Protein AF-A0A9P1BT26-F1 (afdb_monomer_lite)

Foldseek 3Di:
DPDLVVDDPVVSVVLLVLLLVLQVVVPDQLLNQCCVPPDPVLVVVQSVQCVVVVNDNVSRDGDVVSVVVVCVVVPCQWDWDFLVVQCVQQHDDPVSVVVVCVQCPPPPFDADPVGRPDNRRGIGIGGVCVRVVSVVVVVVVPPDPPPDDDPDPVVVLVVLVVVVVVCVVPPPPPQADSVPRDGPPPPPDDPDDPVRVVVVVVVVVVVVVVVVVVVPPD

Radius of gyration: 35.98 Å; chains: 1; bounding box: 66×50×120 Å

pLDDT: mean 76.75, std 15.86, range [40.16, 95.44]

Secondary structure (DSSP, 8-state):
--SGGGS-HHHHHHHHHHHHHHHHHS--HHHHHHHHHS-HHHHHHHHHHHHHTTT-STTS---HHHHHHHHHHHS--EEEEEHHHHHHHH-SSHHHHHHHHHHTTT---BPBTTBTT-GGG-EEEEEHHHHHHHHHHTTTT------S----HHHHHHHHHHHHHHHHTSTT--SEETTTTEE----PPPPPPHHHHHHHHHHHHHHHHHHHHHTT--

Sequence (218 aa):
MASPQCMEASERKRQYSAMGRAIHKCCNPSLLAKYQLCSDTERWTMLKQWLTNDGKTDSINVEEKYTRWTEELRSDKYSTVTLLQLEKTYGSSQEAKDFIAELIKGQSGIAHPQAPNCPKAKMYKVLREISEEISQGQKGESMMSVGGRVRNPQLKAMLAKQLGQSLESLEGASLVDLKTGRITSKKGKKEKTPVQLALDELKKVNAKFLAKTLVHNI

Structure (mmCIF, N/CA/C/O backbone):
data_AF-A0A9P1BT26-F1
#
_entry.id   AF-A0A9P1BT26-F1
#
loop_
_atom_site.group_PDB
_atom_site.id
_atom_site.type_symbol
_atom_site.label_atom_id
_atom_site.label_alt_id
_atom_site.label_comp_id
_atom_site.label_asym_id
_atom_site.label_entity_id
_atom_site.label_seq_id
_atom_site.pdbx_PDB_ins_code
_atom_site.Cartn_x
_atom_site.Cartn_y
_atom_site.Cartn_z
_atom_site.occupancy
_atom_site.B_iso_or_equiv
_atom_site.auth_seq_id
_atom_site.auth_comp_id
_atom_site.auth_asym_id
_atom_site.auth_atom_id
_atom_site.pdbx_PDB_model_num
ATOM 1 N N . MET A 1 1 ? 26.067 -2.163 -22.942 1.00 63.53 1 MET A N 1
ATOM 2 C CA . MET A 1 1 ? 25.647 -0.749 -23.091 1.00 63.53 1 MET A CA 1
ATOM 3 C C . MET A 1 1 ? 25.933 0.007 -21.800 1.00 63.53 1 MET A C 1
ATOM 5 O O . MET A 1 1 ? 25.424 -0.400 -20.760 1.00 63.53 1 MET A O 1
ATOM 9 N N . ALA A 1 2 ? 26.767 1.052 -21.847 1.00 73.62 2 ALA A N 1
ATOM 10 C CA . ALA A 1 2 ? 27.255 1.742 -20.647 1.00 73.62 2 ALA A CA 1
ATOM 11 C C . ALA A 1 2 ? 26.269 2.793 -20.094 1.00 73.62 2 ALA A C 1
ATOM 13 O O . ALA A 1 2 ? 26.094 2.886 -18.884 1.00 73.62 2 ALA A O 1
ATOM 14 N N . SER A 1 3 ? 25.565 3.527 -20.963 1.00 77.25 3 SER A N 1
ATOM 15 C CA . SER A 1 3 ? 24.683 4.650 -20.599 1.00 77.25 3 SER A CA 1
ATOM 16 C C . SER A 1 3 ? 23.441 4.698 -21.506 1.00 77.25 3 SER A C 1
ATOM 18 O O . SER A 1 3 ? 23.533 4.236 -22.648 1.00 77.25 3 SER A O 1
ATOM 20 N N . PRO A 1 4 ? 22.303 5.281 -21.063 1.00 72.50 4 PRO A N 1
ATOM 21 C CA . PRO A 1 4 ? 21.142 5.527 -21.926 1.00 72.50 4 PRO A CA 1
ATOM 22 C C . PRO A 1 4 ? 21.494 6.287 -23.209 1.00 72.50 4 PRO A C 1
ATOM 24 O O . PRO A 1 4 ? 20.871 6.087 -24.246 1.00 72.50 4 PRO A O 1
ATOM 27 N N . GLN A 1 5 ? 22.508 7.153 -23.144 1.00 81.06 5 GLN A N 1
ATOM 28 C CA . GLN A 1 5 ? 22.971 7.971 -24.266 1.00 81.06 5 GLN A CA 1
ATOM 29 C C . GLN A 1 5 ? 23.659 7.153 -25.365 1.00 81.06 5 GLN A C 1
ATOM 31 O O . GLN A 1 5 ? 23.744 7.619 -26.494 1.00 81.06 5 GLN A O 1
ATOM 36 N N . CYS A 1 6 ? 24.091 5.922 -25.069 1.00 82.44 6 CYS A N 1
ATOM 37 C CA . CYS A 1 6 ? 24.660 5.009 -26.062 1.00 82.44 6 CYS A CA 1
ATOM 38 C C . CYS A 1 6 ? 23.609 4.445 -27.036 1.00 82.44 6 CYS A C 1
ATOM 40 O O . CYS A 1 6 ? 23.971 3.721 -27.958 1.00 82.44 6 CYS A O 1
ATOM 42 N N . MET A 1 7 ? 22.322 4.721 -26.807 1.00 84.81 7 MET A N 1
ATOM 43 C CA . MET A 1 7 ? 21.217 4.315 -27.670 1.00 84.81 7 MET A CA 1
ATOM 44 C C . MET A 1 7 ? 20.638 5.542 -28.375 1.00 84.81 7 MET A C 1
ATOM 46 O O . MET A 1 7 ? 20.394 6.572 -27.734 1.00 84.81 7 MET A O 1
ATOM 50 N N . GLU A 1 8 ? 20.387 5.414 -29.677 1.00 92.19 8 GLU A N 1
ATOM 51 C CA . GLU A 1 8 ? 19.702 6.434 -30.472 1.00 92.19 8 GLU A CA 1
ATOM 52 C C . GLU A 1 8 ? 18.345 6.786 -29.827 1.00 92.19 8 GLU A C 1
ATOM 54 O O . GLU A 1 8 ? 17.711 5.959 -29.165 1.00 92.19 8 GLU A O 1
ATOM 59 N N . ALA A 1 9 ? 17.945 8.056 -29.907 1.00 90.00 9 ALA A N 1
ATOM 60 C CA . ALA A 1 9 ? 16.829 8.584 -29.129 1.00 90.00 9 ALA A CA 1
ATOM 61 C C . ALA A 1 9 ? 15.484 7.931 -29.490 1.00 90.00 9 ALA A C 1
ATOM 63 O O . ALA A 1 9 ? 14.689 7.633 -28.590 1.00 90.00 9 ALA A O 1
ATOM 64 N N . SER A 1 10 ? 15.232 7.683 -30.777 1.00 92.69 10 SER A N 1
ATOM 65 C CA . SER A 1 10 ? 14.020 7.011 -31.247 1.00 92.69 10 SER A CA 1
ATOM 66 C C . SER A 1 10 ? 13.967 5.552 -30.782 1.00 92.69 10 SER A C 1
ATOM 68 O O . SER A 1 10 ? 12.943 5.118 -30.242 1.00 92.69 10 SER A O 1
ATOM 70 N N . GLU A 1 11 ? 15.089 4.832 -30.856 1.00 91.50 11 GLU A N 1
ATOM 71 C CA . GLU A 1 11 ? 15.181 3.449 -30.390 1.00 91.50 11 GLU A CA 1
ATOM 72 C C . GLU A 1 11 ? 15.004 3.367 -28.873 1.00 91.50 11 GLU A C 1
ATOM 74 O O . GLU A 1 11 ? 14.224 2.563 -28.367 1.00 91.50 11 GLU A O 1
ATOM 79 N N . ARG A 1 12 ? 15.622 4.282 -28.125 1.00 91.12 12 ARG A N 1
ATOM 80 C CA . ARG A 1 12 ? 15.458 4.377 -26.670 1.00 91.12 12 ARG A CA 1
ATOM 81 C C . ARG A 1 12 ? 14.001 4.569 -26.273 1.00 91.12 12 ARG A C 1
ATOM 83 O O . ARG A 1 12 ? 13.500 3.868 -25.393 1.00 91.12 12 ARG A O 1
ATOM 90 N N . LYS A 1 13 ? 13.300 5.490 -26.939 1.00 92.88 13 LYS A N 1
ATOM 91 C CA . LYS A 1 13 ? 11.871 5.733 -26.709 1.00 92.88 13 LYS A CA 1
ATOM 92 C C . LYS A 1 13 ? 11.040 4.486 -27.016 1.00 92.88 13 LYS A C 1
ATOM 94 O O . LYS A 1 13 ? 10.158 4.130 -26.231 1.00 92.88 13 LYS A O 1
ATOM 99 N N . ARG A 1 14 ? 11.335 3.802 -28.125 1.00 94.56 14 ARG A N 1
ATOM 100 C CA . ARG A 1 14 ? 10.672 2.553 -28.520 1.00 94.56 14 ARG A CA 1
ATOM 101 C C . ARG A 1 14 ? 10.870 1.456 -27.473 1.00 94.56 14 ARG A C 1
ATOM 103 O O . ARG A 1 14 ? 9.887 0.834 -27.071 1.00 94.56 14 ARG A O 1
ATOM 110 N N . GLN A 1 15 ? 12.095 1.271 -26.991 1.00 94.12 15 GLN A N 1
ATOM 111 C CA . GLN A 1 15 ? 12.441 0.228 -26.027 1.00 94.12 15 GLN A CA 1
ATOM 112 C C . GLN A 1 15 ? 11.815 0.471 -24.647 1.00 94.12 15 GLN A C 1
ATOM 114 O O . GLN A 1 15 ? 11.190 -0.433 -24.094 1.00 94.12 15 GLN A O 1
ATOM 119 N N . TYR A 1 16 ? 11.849 1.704 -24.127 1.00 94.44 16 TYR A N 1
ATOM 120 C CA . TYR A 1 16 ? 11.131 2.036 -22.888 1.00 94.44 16 TYR A CA 1
ATOM 121 C C . TYR A 1 16 ? 9.620 1.837 -23.016 1.00 94.44 16 TYR A C 1
ATOM 123 O O . TYR A 1 16 ? 8.984 1.305 -22.109 1.00 94.44 16 TYR A O 1
ATOM 131 N N . SER A 1 17 ? 9.040 2.221 -24.155 1.00 94.75 17 SER A N 1
ATOM 132 C CA . SER A 1 17 ? 7.615 2.021 -24.414 1.00 94.75 17 SER A CA 1
ATOM 133 C C . SER A 1 17 ? 7.247 0.531 -24.472 1.00 94.75 17 SER A C 1
ATOM 135 O O . SER A 1 17 ? 6.212 0.128 -23.938 1.00 94.75 17 SER A O 1
ATOM 137 N N . ALA A 1 18 ? 8.095 -0.300 -25.085 1.00 95.44 18 ALA A N 1
ATOM 138 C CA . ALA A 1 18 ? 7.905 -1.746 -25.151 1.00 95.44 18 ALA A CA 1
ATOM 139 C C . ALA A 1 18 ? 8.014 -2.410 -23.771 1.00 95.44 18 ALA A C 1
ATOM 141 O O . ALA A 1 18 ? 7.106 -3.150 -23.388 1.00 95.44 18 ALA A O 1
ATOM 142 N N . MET A 1 19 ? 9.054 -2.080 -22.999 1.00 95.38 19 MET A N 1
ATOM 143 C CA . MET A 1 19 ? 9.216 -2.562 -21.626 1.00 95.38 19 MET A CA 1
ATOM 144 C C . MET A 1 19 ? 8.042 -2.128 -20.741 1.00 95.38 19 MET A C 1
ATOM 146 O O . MET A 1 19 ? 7.485 -2.951 -20.020 1.00 95.38 19 MET A O 1
ATOM 150 N N . GLY A 1 20 ? 7.609 -0.867 -20.837 1.00 94.44 20 GLY A N 1
ATOM 151 C CA . GLY A 1 20 ? 6.455 -0.363 -20.093 1.00 94.44 20 GLY A CA 1
ATOM 152 C C . GLY A 1 20 ? 5.193 -1.183 -20.369 1.00 94.44 20 GLY A C 1
ATOM 153 O O . GLY A 1 20 ? 4.538 -1.639 -19.434 1.00 94.44 20 GLY A O 1
ATOM 154 N N . ARG A 1 21 ? 4.886 -1.468 -21.643 1.00 95.00 21 ARG A N 1
ATOM 155 C CA . ARG A 1 21 ? 3.757 -2.346 -22.004 1.00 95.00 21 ARG A CA 1
ATOM 156 C C . ARG A 1 21 ? 3.900 -3.755 -21.425 1.00 95.00 21 ARG A C 1
ATOM 158 O O . ARG A 1 21 ? 2.914 -4.304 -20.940 1.00 95.00 21 ARG A O 1
ATOM 165 N N . ALA A 1 22 ? 5.100 -4.333 -21.464 1.00 94.00 22 ALA A N 1
ATOM 166 C CA . ALA A 1 22 ? 5.355 -5.662 -20.911 1.00 94.00 22 ALA A CA 1
ATOM 167 C C . ALA A 1 22 ? 5.135 -5.697 -19.388 1.00 94.00 22 ALA A C 1
ATOM 169 O O . ALA A 1 22 ? 4.436 -6.578 -18.889 1.00 94.00 22 ALA A O 1
ATOM 170 N N . ILE A 1 23 ? 5.642 -4.695 -18.662 1.00 94.00 23 ILE A N 1
ATOM 171 C CA . ILE A 1 23 ? 5.458 -4.561 -17.209 1.00 94.00 23 ILE A CA 1
ATOM 172 C C . ILE A 1 23 ? 3.977 -4.381 -16.860 1.00 94.00 23 ILE A C 1
ATOM 174 O O . ILE A 1 23 ? 3.474 -5.048 -15.961 1.00 94.00 23 ILE A O 1
ATOM 178 N N . HIS A 1 24 ? 3.237 -3.554 -17.600 1.00 91.25 24 HIS A N 1
ATOM 179 C CA . HI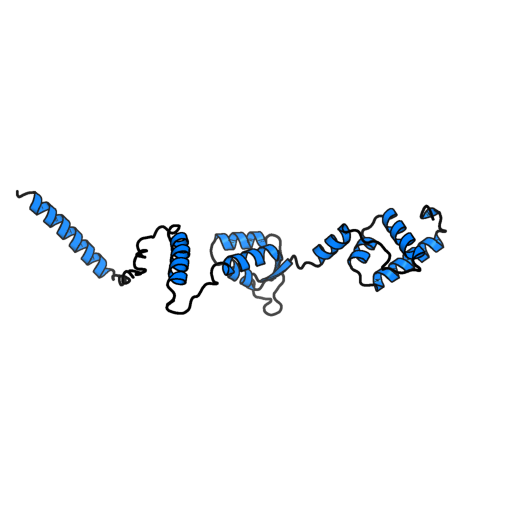S A 1 24 ? 1.796 -3.413 -17.374 1.00 91.25 24 HIS A CA 1
ATOM 180 C C . HIS A 1 24 ? 1.020 -4.719 -17.618 1.00 91.25 24 HIS A C 1
ATOM 182 O O . HIS A 1 24 ? 0.004 -4.950 -16.967 1.00 91.25 24 HIS A O 1
ATOM 188 N N . LYS A 1 25 ? 1.504 -5.589 -18.514 1.00 91.75 25 LYS A N 1
ATOM 189 C CA . LYS A 1 25 ? 0.882 -6.885 -18.820 1.00 91.75 25 LYS A CA 1
ATOM 190 C C . LYS A 1 25 ? 1.210 -7.983 -17.801 1.00 91.75 25 LYS A C 1
ATOM 192 O O . LYS A 1 25 ? 0.396 -8.878 -17.620 1.00 91.75 25 LYS A O 1
ATOM 197 N N . CYS A 1 26 ? 2.373 -7.942 -17.146 1.00 86.56 26 CYS A N 1
ATOM 198 C CA . CYS A 1 26 ? 2.822 -9.025 -16.255 1.00 86.56 26 CYS A CA 1
ATOM 199 C C . CYS A 1 26 ? 2.059 -9.113 -14.918 1.00 86.56 26 CYS A C 1
ATOM 201 O O . CYS A 1 26 ? 2.260 -10.061 -14.166 1.00 86.56 26 CYS A O 1
ATOM 203 N N . CYS A 1 27 ? 1.204 -8.132 -14.600 1.00 78.44 27 CYS A N 1
ATOM 204 C CA . CYS A 1 27 ? 0.413 -8.061 -13.363 1.00 78.44 27 CYS A CA 1
ATOM 205 C C . CYS A 1 27 ? 1.223 -8.132 -12.048 1.00 78.44 27 CYS A C 1
ATOM 207 O O . CYS A 1 27 ? 0.628 -8.275 -10.978 1.00 78.44 27 CYS A O 1
ATOM 209 N N . ASN A 1 28 ? 2.553 -7.982 -12.088 1.00 89.50 28 ASN A N 1
ATOM 210 C CA . ASN A 1 28 ? 3.384 -7.904 -10.892 1.00 89.50 28 ASN A CA 1
ATOM 211 C C . ASN A 1 28 ? 3.329 -6.472 -10.312 1.00 89.50 28 ASN A C 1
ATOM 213 O O . ASN A 1 28 ? 3.867 -5.539 -10.918 1.00 89.50 28 ASN A O 1
ATOM 217 N N . PRO A 1 29 ? 2.692 -6.269 -9.144 1.00 89.00 29 PRO A N 1
ATOM 218 C CA . PRO A 1 29 ? 2.497 -4.944 -8.557 1.00 89.00 29 PRO A CA 1
ATOM 219 C C . PRO A 1 29 ? 3.816 -4.297 -8.131 1.00 89.00 29 PRO A C 1
ATOM 221 O O . PRO A 1 29 ? 3.973 -3.092 -8.289 1.00 89.00 29 PRO A O 1
ATOM 224 N N . SER A 1 30 ? 4.762 -5.072 -7.596 1.00 91.94 30 SER A N 1
ATOM 225 C CA . SER A 1 30 ? 6.033 -4.576 -7.061 1.00 91.94 30 SER A CA 1
ATOM 226 C C . SER A 1 30 ? 6.938 -4.129 -8.200 1.00 91.94 30 SER A C 1
ATOM 228 O O . SER A 1 30 ? 7.561 -3.071 -8.125 1.00 91.94 30 SER A O 1
ATOM 230 N N . LEU A 1 31 ? 6.928 -4.875 -9.308 1.00 93.19 31 LEU A N 1
ATOM 231 C CA . LEU A 1 31 ? 7.613 -4.480 -10.535 1.00 93.19 31 LEU A CA 1
ATOM 232 C C . LEU A 1 31 ? 6.993 -3.220 -11.156 1.00 93.19 31 LEU A C 1
ATOM 234 O O . LEU A 1 31 ? 7.721 -2.331 -11.602 1.00 93.19 31 LEU A O 1
ATOM 238 N N . LEU A 1 32 ? 5.661 -3.116 -11.154 1.00 92.50 32 LEU A N 1
ATOM 239 C CA . LEU A 1 32 ? 4.966 -1.915 -11.611 1.00 92.50 32 LEU A CA 1
ATOM 240 C C . LEU A 1 32 ? 5.304 -0.700 -10.735 1.00 92.50 32 LEU A C 1
ATOM 242 O O . LEU A 1 32 ? 5.630 0.362 -11.266 1.00 92.50 32 LEU A O 1
ATOM 246 N N . ALA A 1 33 ? 5.288 -0.864 -9.410 1.00 91.44 33 ALA A N 1
ATOM 247 C CA . ALA A 1 33 ? 5.650 0.183 -8.461 1.00 91.44 33 ALA A CA 1
ATOM 248 C C . ALA A 1 33 ? 7.099 0.633 -8.667 1.00 91.44 33 ALA A C 1
ATOM 250 O O . ALA A 1 33 ? 7.361 1.832 -8.758 1.00 91.44 33 ALA A O 1
ATOM 251 N N . LYS A 1 34 ? 8.026 -0.317 -8.847 1.00 94.75 34 LYS A N 1
ATOM 252 C CA . LYS A 1 34 ? 9.408 -0.019 -9.219 1.00 94.75 34 LYS A CA 1
ATOM 253 C C . LYS A 1 34 ? 9.466 0.816 -10.495 1.00 94.75 34 LYS A C 1
ATOM 255 O O . LYS A 1 34 ? 10.063 1.882 -10.485 1.00 94.75 34 LYS A O 1
ATOM 260 N N . TYR A 1 35 ? 8.816 0.393 -11.576 1.00 93.56 35 TYR A N 1
ATOM 261 C CA . TYR A 1 35 ? 8.846 1.120 -12.851 1.00 93.56 35 TYR A CA 1
ATOM 262 C C . TYR A 1 35 ? 8.338 2.571 -12.738 1.00 93.56 35 TYR A C 1
ATOM 264 O O . TYR A 1 35 ? 8.920 3.488 -13.329 1.00 93.56 35 TYR A O 1
ATOM 272 N N . GLN A 1 36 ? 7.278 2.780 -11.954 1.00 90.50 36 GLN A N 1
ATOM 273 C CA . GLN A 1 36 ? 6.652 4.087 -11.752 1.00 90.50 36 GLN A CA 1
ATOM 274 C C . GLN A 1 36 ? 7.473 5.019 -10.856 1.00 90.50 36 GLN A C 1
ATOM 276 O O . GLN A 1 36 ? 7.541 6.214 -11.133 1.00 90.50 36 GLN A O 1
ATOM 281 N N . LEU A 1 37 ? 8.089 4.480 -9.803 1.00 90.75 37 LEU A N 1
ATOM 282 C CA . LEU A 1 37 ? 8.707 5.266 -8.730 1.00 90.75 37 LEU A CA 1
ATOM 283 C C . LEU A 1 37 ? 10.238 5.311 -8.796 1.00 90.75 37 LEU A C 1
ATOM 285 O O . LEU A 1 37 ? 10.860 6.063 -8.050 1.00 90.75 37 LEU A O 1
ATOM 289 N N . CYS A 1 38 ? 10.865 4.482 -9.629 1.00 91.56 38 CYS A N 1
ATOM 290 C CA . CYS A 1 38 ? 12.315 4.469 -9.769 1.00 91.56 38 CYS A CA 1
ATOM 291 C C . CYS A 1 38 ? 12.848 5.723 -10.474 1.00 91.56 38 CYS A C 1
ATOM 293 O O . CYS A 1 38 ? 12.185 6.340 -11.313 1.00 91.56 38 CYS A O 1
ATOM 295 N N . SER A 1 39 ? 14.085 6.072 -10.132 1.00 92.56 39 SER A N 1
ATOM 296 C CA . SER A 1 39 ? 14.865 7.098 -10.824 1.00 92.56 39 SER A CA 1
ATOM 297 C C . SER A 1 39 ? 15.183 6.684 -12.265 1.00 92.56 39 SER A C 1
ATOM 299 O O . SER A 1 39 ? 15.174 5.500 -12.606 1.00 92.56 39 SER A O 1
ATOM 301 N N . ASP A 1 40 ? 15.552 7.637 -13.123 1.00 88.81 40 ASP A N 1
ATOM 302 C CA . ASP A 1 40 ? 15.918 7.326 -14.514 1.00 88.81 40 ASP A CA 1
ATOM 303 C C . ASP A 1 40 ? 17.124 6.373 -14.621 1.00 88.81 40 ASP A C 1
ATOM 305 O O . ASP A 1 40 ? 17.184 5.535 -15.524 1.00 88.81 40 ASP A O 1
ATOM 309 N N . THR A 1 41 ? 18.057 6.437 -13.668 1.00 89.50 41 THR A N 1
ATOM 310 C CA . THR A 1 41 ? 19.213 5.529 -13.588 1.00 89.50 41 THR A CA 1
ATOM 311 C C . THR A 1 41 ? 18.792 4.092 -13.268 1.00 89.50 41 THR A C 1
ATOM 313 O O . THR A 1 41 ? 19.261 3.135 -13.897 1.00 89.50 41 THR A O 1
ATOM 316 N N . GLU A 1 42 ? 17.883 3.919 -12.308 1.00 91.31 42 GLU A N 1
ATOM 317 C CA . GLU A 1 42 ? 17.300 2.614 -11.979 1.00 91.31 42 GLU A CA 1
ATOM 318 C C . GLU A 1 42 ? 16.460 2.091 -13.154 1.00 91.31 42 GLU A C 1
ATOM 320 O O . GLU A 1 42 ? 16.604 0.931 -13.544 1.00 91.31 42 GLU A O 1
ATOM 325 N N . ARG A 1 43 ? 15.666 2.957 -13.798 1.00 92.56 43 ARG A N 1
ATOM 326 C CA . ARG A 1 43 ? 14.850 2.609 -14.969 1.00 92.56 43 ARG A CA 1
ATOM 327 C C . ARG A 1 43 ? 15.699 2.137 -16.148 1.00 92.56 43 ARG A C 1
ATOM 329 O O . ARG A 1 43 ? 15.336 1.173 -16.822 1.00 92.56 43 ARG A O 1
ATOM 336 N N . TRP A 1 44 ? 16.857 2.755 -16.377 1.00 92.50 44 TRP A N 1
ATOM 337 C CA . TRP A 1 44 ? 17.824 2.275 -17.368 1.00 92.50 44 TRP A CA 1
ATOM 338 C C . TRP A 1 44 ? 18.383 0.898 -17.016 1.00 92.50 44 TRP A C 1
ATOM 340 O O . TRP A 1 44 ? 18.580 0.055 -17.890 1.00 92.50 44 TRP A O 1
ATOM 350 N N . THR A 1 45 ? 18.631 0.644 -15.734 1.00 93.12 45 THR A N 1
ATOM 351 C CA . THR A 1 45 ? 19.100 -0.666 -15.272 1.00 93.12 45 THR A CA 1
ATOM 352 C C . THR A 1 45 ? 18.042 -1.745 -15.489 1.00 93.12 45 THR A C 1
ATOM 354 O O . THR A 1 45 ? 18.385 -2.819 -15.984 1.00 93.12 45 THR A O 1
ATOM 357 N N . MET A 1 46 ? 16.765 -1.434 -15.243 1.00 94.50 46 MET A N 1
ATOM 358 C CA . MET A 1 46 ? 15.645 -2.314 -15.601 1.00 94.50 46 MET A CA 1
ATOM 359 C C . MET A 1 46 ? 15.613 -2.590 -17.104 1.00 94.50 46 MET A C 1
ATOM 361 O O . MET A 1 46 ? 15.505 -3.744 -17.508 1.00 94.50 46 MET A O 1
ATOM 365 N N . LEU A 1 47 ? 15.773 -1.551 -17.934 1.00 93.94 47 LEU A N 1
ATOM 366 C CA . LEU A 1 47 ? 15.767 -1.710 -19.386 1.00 93.94 47 LEU A CA 1
ATOM 367 C C . LEU A 1 47 ? 16.918 -2.595 -19.872 1.00 93.94 47 LEU A C 1
ATOM 369 O O . LEU A 1 47 ? 16.701 -3.458 -20.716 1.00 93.94 47 LEU A O 1
ATOM 373 N N . LYS A 1 48 ? 18.124 -2.437 -19.313 1.00 93.19 48 LYS A N 1
ATOM 374 C CA . LYS A 1 48 ? 19.255 -3.323 -19.621 1.00 93.19 48 LYS A CA 1
ATOM 375 C C . LYS A 1 48 ? 18.928 -4.776 -19.293 1.00 93.19 48 LYS A C 1
ATOM 377 O O . LYS A 1 48 ? 19.114 -5.619 -20.158 1.00 93.19 48 LYS A O 1
ATOM 382 N N . GLN A 1 49 ? 18.425 -5.050 -18.088 1.00 93.81 49 GLN A N 1
ATOM 383 C CA . GLN A 1 49 ? 18.048 -6.406 -17.672 1.00 93.81 49 GLN A CA 1
ATOM 384 C C . GLN A 1 49 ? 16.968 -6.995 -18.581 1.00 93.81 49 GLN A C 1
ATOM 386 O O . GLN A 1 49 ? 17.061 -8.151 -18.973 1.00 93.81 49 GLN A O 1
ATOM 391 N N . TRP A 1 50 ? 15.967 -6.201 -18.948 1.00 95.19 50 TRP A N 1
ATOM 392 C CA . TRP A 1 50 ? 14.903 -6.628 -19.849 1.00 95.19 50 TRP A CA 1
ATOM 393 C C . TRP A 1 50 ? 15.440 -6.973 -21.246 1.00 95.19 50 TRP A C 1
ATOM 395 O O . TRP A 1 50 ? 15.129 -8.034 -21.780 1.00 95.19 50 TRP A O 1
ATOM 405 N N . LEU A 1 51 ? 16.310 -6.129 -21.812 1.00 93.00 51 LEU A N 1
ATOM 406 C CA . LEU A 1 51 ? 16.918 -6.355 -23.128 1.00 93.00 51 LEU A CA 1
ATOM 407 C C . LEU A 1 51 ? 17.883 -7.547 -23.149 1.00 93.00 51 LEU A C 1
ATOM 409 O O . LEU A 1 51 ? 17.906 -8.278 -24.131 1.00 93.00 51 LEU A O 1
ATOM 413 N N . THR A 1 52 ? 18.673 -7.759 -22.092 1.00 93.81 52 THR A N 1
ATOM 414 C CA . THR A 1 52 ? 19.624 -8.885 -22.025 1.00 93.81 52 THR A CA 1
ATOM 415 C C . THR A 1 52 ? 18.954 -10.238 -21.819 1.00 93.81 52 THR A C 1
ATOM 417 O O . THR A 1 52 ? 19.602 -11.260 -21.999 1.00 93.81 52 THR A O 1
ATOM 420 N N . ASN A 1 53 ? 17.684 -10.250 -21.415 1.00 93.44 53 ASN A N 1
ATOM 421 C CA . ASN A 1 53 ? 16.915 -11.461 -21.140 1.00 93.44 53 ASN A CA 1
ATOM 422 C C . ASN A 1 53 ? 15.730 -11.605 -22.109 1.00 93.44 53 ASN A C 1
ATOM 424 O O . ASN A 1 53 ? 14.646 -12.037 -21.713 1.00 93.44 53 ASN A O 1
ATOM 428 N N . ASP A 1 54 ? 15.920 -11.203 -23.369 1.00 92.00 54 ASP A N 1
ATOM 429 C CA . ASP A 1 54 ? 14.953 -11.365 -24.464 1.00 92.00 54 ASP A CA 1
ATOM 430 C C . ASP A 1 54 ? 13.554 -10.798 -24.167 1.00 92.00 54 ASP A C 1
ATOM 432 O O . ASP A 1 54 ? 12.526 -11.344 -24.568 1.00 92.00 54 ASP A O 1
ATOM 436 N N . GLY A 1 55 ? 13.493 -9.692 -23.426 1.00 90.56 55 GLY A N 1
ATOM 437 C CA . GLY A 1 55 ? 12.244 -9.020 -23.091 1.00 90.56 55 GLY A CA 1
ATOM 438 C C . GLY A 1 55 ? 11.410 -9.713 -22.008 1.00 90.56 55 GLY A C 1
ATOM 439 O O . GLY A 1 55 ? 10.220 -9.410 -21.859 1.00 90.56 55 GLY A O 1
ATOM 440 N N . LYS A 1 56 ? 12.001 -10.623 -21.226 1.00 92.31 56 LYS A N 1
ATOM 441 C CA . LYS A 1 56 ? 11.332 -11.242 -20.074 1.00 92.31 56 LYS A CA 1
ATOM 442 C C . LYS A 1 56 ? 11.290 -10.271 -18.892 1.00 92.31 56 LYS A C 1
ATOM 444 O O . LYS A 1 56 ? 12.287 -9.657 -18.525 1.00 92.31 56 LYS A O 1
ATOM 449 N N . THR A 1 57 ? 10.117 -10.112 -18.286 1.00 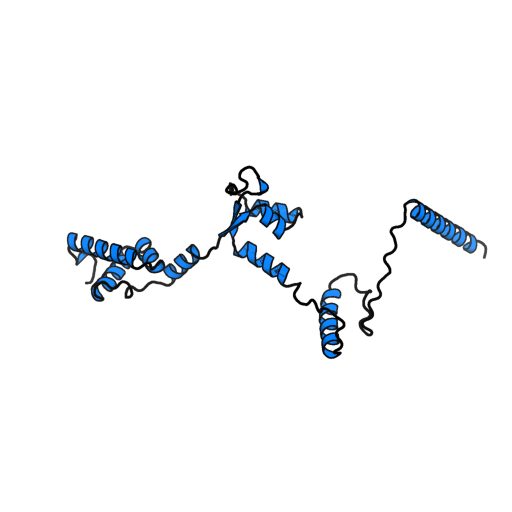92.62 57 THR A N 1
ATOM 450 C CA . THR A 1 57 ? 9.922 -9.237 -17.115 1.00 92.62 57 THR A CA 1
ATOM 451 C C . THR A 1 57 ? 10.439 -9.861 -15.825 1.00 92.62 57 THR A C 1
ATOM 453 O O . THR A 1 57 ? 10.852 -9.135 -14.926 1.00 92.62 57 THR A O 1
ATOM 456 N N . ASP A 1 58 ? 10.474 -11.191 -15.753 1.00 91.19 58 ASP A N 1
ATOM 457 C CA . ASP A 1 58 ? 10.812 -11.941 -14.536 1.00 91.19 58 ASP A CA 1
ATOM 458 C C . ASP A 1 58 ? 12.301 -11.858 -14.178 1.00 91.19 58 ASP A C 1
ATOM 460 O O . ASP A 1 58 ? 12.694 -12.101 -13.043 1.00 91.19 58 ASP A O 1
ATOM 464 N N . SER A 1 59 ? 13.142 -11.476 -15.141 1.00 90.44 59 SER A N 1
ATOM 465 C CA . SER A 1 59 ? 14.571 -11.242 -14.933 1.00 90.44 59 SER A CA 1
ATOM 466 C C . SER A 1 59 ? 14.891 -9.850 -14.384 1.00 90.44 59 SER A C 1
ATOM 468 O O . SER A 1 59 ? 16.055 -9.554 -14.111 1.00 90.44 59 SER A O 1
ATOM 470 N N . ILE A 1 60 ? 13.897 -8.960 -14.281 1.00 93.12 60 ILE A N 1
ATOM 471 C CA . ILE A 1 60 ? 14.100 -7.637 -13.695 1.00 93.12 60 ILE A CA 1
ATOM 472 C C . ILE A 1 60 ? 14.111 -7.796 -12.179 1.00 93.12 60 ILE A C 1
ATOM 474 O O . ILE A 1 60 ? 13.113 -8.186 -11.578 1.00 93.12 60 ILE A O 1
ATOM 478 N N . ASN A 1 61 ? 15.235 -7.456 -11.552 1.00 93.38 61 ASN A N 1
ATOM 479 C CA . ASN A 1 61 ? 15.335 -7.517 -10.100 1.00 93.38 61 ASN A CA 1
ATOM 480 C C . ASN A 1 61 ? 14.409 -6.460 -9.479 1.00 93.38 61 ASN A C 1
ATOM 482 O O . ASN A 1 61 ? 14.431 -5.305 -9.909 1.00 93.38 61 ASN A O 1
ATOM 486 N N . VAL A 1 62 ? 13.621 -6.827 -8.473 1.00 92.69 62 VAL A N 1
ATOM 487 C CA . VAL A 1 62 ? 12.759 -5.906 -7.724 1.00 92.69 62 VAL A CA 1
ATOM 488 C C . VAL A 1 62 ? 13.320 -5.785 -6.317 1.00 92.69 62 VAL A C 1
ATOM 490 O O . VAL A 1 62 ? 13.385 -6.767 -5.583 1.00 92.69 62 VAL A O 1
ATOM 493 N N . GLU A 1 63 ? 13.755 -4.583 -5.942 1.00 92.31 63 GLU A N 1
ATOM 494 C CA . GLU A 1 63 ? 14.279 -4.335 -4.604 1.00 92.31 63 GLU A CA 1
ATOM 495 C C . GLU A 1 63 ? 13.179 -4.486 -3.554 1.00 92.31 63 GLU A C 1
ATOM 497 O O . GLU A 1 63 ? 12.027 -4.094 -3.764 1.00 92.31 63 GLU A O 1
ATOM 502 N N . GLU A 1 64 ? 13.577 -4.950 -2.371 1.00 90.56 64 GLU A N 1
ATOM 503 C CA . GLU A 1 64 ? 12.683 -5.188 -1.238 1.00 90.56 64 GLU A CA 1
ATOM 504 C C . GLU A 1 64 ? 11.841 -3.954 -0.868 1.00 90.56 64 GLU A C 1
ATOM 506 O O . GLU A 1 64 ? 10.678 -4.095 -0.498 1.00 90.56 64 GLU A O 1
ATOM 511 N N . LYS A 1 65 ? 12.377 -2.735 -1.049 1.00 91.25 65 LYS A N 1
ATOM 512 C CA . LYS A 1 65 ? 11.646 -1.477 -0.804 1.00 91.25 65 LYS A CA 1
ATOM 513 C C . LYS A 1 65 ? 10.336 -1.387 -1.597 1.00 91.25 65 LYS A C 1
ATOM 515 O O . LYS A 1 65 ? 9.342 -0.908 -1.065 1.00 91.25 65 LYS A O 1
ATOM 520 N N . TYR A 1 66 ? 10.313 -1.861 -2.845 1.00 90.75 66 TYR A N 1
ATOM 521 C CA . TYR A 1 66 ? 9.113 -1.818 -3.685 1.00 90.75 66 TYR A CA 1
ATOM 522 C C . TYR A 1 66 ? 8.141 -2.939 -3.338 1.00 90.75 66 TYR A C 1
ATOM 524 O O . TYR A 1 66 ? 6.933 -2.726 -3.387 1.00 90.75 66 TYR A O 1
ATOM 532 N N . THR A 1 67 ? 8.657 -4.102 -2.941 1.00 88.94 67 THR A N 1
ATOM 533 C CA . THR A 1 67 ? 7.843 -5.201 -2.418 1.00 88.94 67 THR A CA 1
ATOM 534 C C . THR A 1 67 ? 7.114 -4.762 -1.153 1.00 88.94 67 THR A C 1
ATOM 536 O O . THR A 1 67 ? 5.884 -4.755 -1.151 1.00 88.94 67 THR A O 1
ATOM 539 N N . ARG A 1 68 ? 7.848 -4.246 -0.156 1.00 85.06 68 ARG A N 1
ATOM 540 C CA . ARG A 1 68 ? 7.279 -3.692 1.081 1.00 85.06 68 ARG A CA 1
ATOM 541 C C . ARG A 1 68 ? 6.288 -2.574 0.796 1.00 85.06 68 ARG A C 1
ATOM 543 O O . ARG A 1 68 ? 5.178 -2.614 1.296 1.00 85.06 68 ARG A O 1
ATOM 550 N N . TRP A 1 69 ? 6.623 -1.630 -0.084 1.00 82.38 69 TRP A N 1
ATOM 551 C CA . TRP A 1 69 ? 5.697 -0.566 -0.486 1.00 82.38 69 TRP A CA 1
ATOM 552 C C . TRP A 1 69 ? 4.376 -1.119 -1.038 1.00 82.38 69 TRP A C 1
ATOM 554 O O . TRP A 1 69 ? 3.292 -0.654 -0.687 1.00 82.38 69 TRP A O 1
ATOM 564 N N . THR A 1 70 ? 4.440 -2.128 -1.909 1.00 84.12 70 THR A N 1
ATOM 565 C CA . THR A 1 70 ? 3.226 -2.751 -2.448 1.00 84.12 70 THR A CA 1
ATOM 566 C C . THR A 1 70 ? 2.466 -3.578 -1.430 1.00 84.12 70 THR A C 1
ATOM 568 O O . THR A 1 70 ? 1.241 -3.593 -1.482 1.00 84.12 70 THR A O 1
ATOM 571 N N . GLU A 1 71 ? 3.155 -4.235 -0.503 1.00 81.56 71 GLU A N 1
ATOM 572 C CA . GLU A 1 71 ? 2.541 -4.926 0.630 1.00 81.56 71 GLU A CA 1
ATOM 573 C C . GLU A 1 71 ? 1.900 -3.938 1.600 1.00 81.56 71 GLU A C 1
ATOM 575 O O . GLU A 1 71 ? 0.834 -4.212 2.127 1.00 81.56 71 GLU A O 1
ATOM 580 N N . GLU A 1 72 ? 2.466 -2.753 1.793 1.00 73.88 72 GLU A N 1
ATOM 581 C CA . GLU A 1 72 ? 1.877 -1.694 2.607 1.00 73.88 72 GLU A CA 1
ATOM 582 C C . GLU A 1 72 ? 0.642 -1.064 1.960 1.00 73.88 72 GLU A C 1
ATOM 584 O O . GLU A 1 72 ? -0.307 -0.723 2.659 1.00 73.88 72 GLU A O 1
ATOM 589 N N . LEU A 1 73 ? 0.637 -0.926 0.631 1.00 69.31 73 LEU A N 1
ATOM 590 C CA . LEU A 1 73 ? -0.538 -0.489 -0.127 1.00 69.31 73 LEU A CA 1
ATOM 591 C C . LEU A 1 73 ? -1.630 -1.564 -0.201 1.00 69.31 73 LEU A C 1
ATOM 593 O O . LEU A 1 73 ? -2.805 -1.225 -0.330 1.00 69.31 73 LEU A O 1
ATOM 597 N N . ARG A 1 74 ? -1.243 -2.847 -0.201 1.00 65.94 74 ARG A N 1
ATOM 598 C CA . ARG A 1 74 ? -2.159 -3.996 -0.305 1.00 65.94 74 ARG A CA 1
ATOM 599 C C . ARG A 1 74 ? -2.618 -4.544 1.028 1.00 65.94 74 ARG A C 1
ATOM 601 O O . ARG A 1 74 ? -3.671 -5.171 1.072 1.00 65.94 74 ARG A O 1
ATOM 608 N N . SER A 1 75 ? -1.833 -4.375 2.084 1.00 61.91 75 SER A N 1
ATOM 609 C CA . SER A 1 75 ? -2.318 -4.627 3.426 1.00 61.91 75 SER A CA 1
ATOM 610 C C . SER A 1 75 ? -3.490 -3.684 3.592 1.00 61.91 75 SER A C 1
ATOM 612 O O . SER A 1 75 ? -3.370 -2.473 3.408 1.00 61.91 75 SER A O 1
ATOM 614 N N . ASP A 1 76 ? -4.652 -4.265 3.867 1.00 61.16 76 ASP A N 1
ATOM 615 C CA . ASP A 1 76 ? -5.847 -3.571 4.317 1.00 61.16 76 ASP A CA 1
ATOM 616 C C . ASP A 1 76 ? -5.542 -2.904 5.672 1.00 61.16 76 ASP A C 1
ATOM 618 O O . ASP A 1 76 ? -6.162 -3.217 6.690 1.00 61.16 76 ASP A O 1
ATOM 622 N N . LYS A 1 77 ? -4.558 -1.993 5.720 1.00 66.50 77 LYS A N 1
ATOM 623 C CA . LYS A 1 77 ? -4.203 -1.228 6.909 1.00 66.50 77 LYS A CA 1
ATOM 624 C C . LYS A 1 77 ? -5.424 -0.495 7.399 1.00 66.50 77 LYS A C 1
ATOM 626 O O . LYS A 1 77 ? -5.503 -0.254 8.584 1.00 66.50 77 LYS A O 1
ATOM 631 N N . TYR A 1 78 ? -6.381 -0.188 6.525 1.00 71.56 78 TYR A N 1
ATOM 632 C CA . TYR A 1 78 ? -7.627 0.460 6.880 1.00 71.56 78 TYR A CA 1
ATOM 633 C C . TYR A 1 78 ? -8.813 -0.472 6.648 1.00 71.56 78 TYR A C 1
ATOM 635 O O . TYR A 1 78 ? -9.082 -0.903 5.529 1.00 71.56 78 TYR A O 1
ATOM 643 N N . SER A 1 79 ? -9.566 -0.727 7.711 1.00 82.06 79 SER A N 1
ATOM 644 C CA . SER A 1 79 ? -10.901 -1.302 7.634 1.00 82.06 79 SER A CA 1
ATOM 645 C C . SER A 1 79 ? -11.936 -0.179 7.577 1.00 82.06 79 SER A C 1
ATOM 647 O O . SER A 1 79 ? -11.742 0.908 8.125 1.00 82.06 79 SER A O 1
ATOM 649 N N . THR A 1 80 ? -13.035 -0.420 6.866 1.00 84.31 80 THR A N 1
ATOM 650 C CA . THR A 1 80 ? -14.177 0.495 6.883 1.00 84.31 80 THR A CA 1
ATOM 651 C C . THR A 1 80 ? -15.148 0.005 7.945 1.00 84.31 80 THR A C 1
ATOM 653 O O . THR A 1 80 ? -15.723 -1.071 7.799 1.00 84.31 80 THR A O 1
ATOM 656 N N . VAL A 1 81 ? -15.310 0.779 9.014 1.00 88.75 81 VAL A N 1
ATOM 657 C CA . VAL A 1 81 ? -16.153 0.428 10.163 1.00 88.75 81 VAL A CA 1
ATOM 658 C C . VAL A 1 81 ? -17.192 1.509 10.404 1.00 88.75 81 VAL A C 1
ATOM 660 O O . VAL A 1 81 ? -16.950 2.697 10.198 1.00 88.75 81 VAL A O 1
ATOM 663 N N . THR A 1 82 ? -18.383 1.096 10.815 1.00 90.25 82 THR A N 1
ATOM 664 C CA . THR A 1 82 ? -19.460 2.030 11.168 1.00 90.25 82 THR A CA 1
ATOM 665 C C . THR A 1 82 ? -19.254 2.591 12.572 1.00 90.25 82 THR A C 1
ATOM 667 O O . THR A 1 82 ? -18.697 1.912 13.436 1.00 90.25 82 THR A O 1
ATOM 670 N N . LEU A 1 83 ? -19.766 3.797 12.840 1.00 89.44 83 LEU A N 1
ATOM 671 C CA . LEU A 1 83 ? -19.759 4.357 14.200 1.00 89.44 83 LEU A CA 1
ATOM 672 C C . LEU A 1 83 ? -20.430 3.406 15.207 1.00 89.44 83 LEU A C 1
ATOM 674 O O . LEU A 1 83 ? -19.929 3.224 16.307 1.00 89.44 83 LEU A O 1
ATOM 678 N N . LEU A 1 84 ? -21.500 2.720 14.795 1.00 89.00 84 LEU A N 1
ATOM 679 C CA . LEU A 1 84 ? -22.157 1.664 15.575 1.00 89.00 84 LEU A CA 1
ATOM 680 C C . LEU A 1 84 ? -21.221 0.510 15.957 1.00 89.00 84 LEU A C 1
ATOM 682 O O . LEU A 1 84 ? -21.278 0.016 17.081 1.00 89.00 84 LEU A O 1
ATOM 686 N N . GLN A 1 85 ? -20.376 0.051 15.033 1.00 87.69 85 GLN A N 1
ATOM 687 C CA . GLN A 1 85 ? -19.400 -1.003 15.322 1.00 87.69 85 GLN A CA 1
ATOM 688 C C . GLN A 1 85 ? -18.312 -0.509 16.274 1.00 87.69 85 GLN A C 1
ATOM 690 O O . GLN A 1 85 ? -17.919 -1.259 17.164 1.00 87.69 85 GLN A O 1
ATOM 695 N N . LEU A 1 86 ? -17.870 0.742 16.129 1.00 89.00 86 LEU A N 1
ATOM 696 C CA . LEU A 1 86 ? -16.925 1.363 17.056 1.00 89.00 86 LEU A CA 1
ATOM 697 C C . LEU A 1 86 ? -17.534 1.473 18.463 1.00 89.00 86 LEU A C 1
ATOM 699 O O . LEU A 1 86 ? -16.968 0.932 19.406 1.00 89.00 86 LEU A O 1
ATOM 703 N N . GLU A 1 87 ? -18.733 2.043 18.605 1.00 89.00 87 GLU A N 1
ATOM 704 C CA . GLU A 1 87 ? -19.450 2.122 19.891 1.00 89.00 87 GLU A CA 1
ATOM 705 C C . GLU A 1 87 ? -19.660 0.732 20.520 1.00 89.00 87 GLU A C 1
ATOM 707 O O . GLU A 1 87 ? -19.540 0.566 21.732 1.00 89.00 87 GLU A O 1
ATOM 712 N N . LYS A 1 88 ? -19.926 -0.297 19.704 1.00 89.19 88 LYS A N 1
ATOM 713 C CA . LYS A 1 88 ? -20.060 -1.682 20.179 1.00 89.19 88 LYS A CA 1
ATOM 714 C C . LYS A 1 88 ? -18.733 -2.283 20.657 1.00 89.19 88 LYS A C 1
ATOM 716 O O . LYS A 1 88 ? -18.748 -3.093 21.578 1.00 89.19 88 LYS A O 1
ATOM 721 N N . THR A 1 89 ? -17.621 -1.931 20.016 1.00 85.56 89 THR A N 1
ATOM 722 C CA . THR A 1 89 ? -16.298 -2.511 20.300 1.00 85.56 89 THR A CA 1
ATOM 723 C C . THR A 1 89 ? -15.645 -1.844 21.510 1.00 85.56 89 THR A C 1
ATOM 725 O O . THR A 1 89 ? -15.149 -2.535 22.394 1.00 85.56 89 THR A O 1
ATOM 728 N N . TYR A 1 90 ? -15.689 -0.512 21.580 1.00 86.19 90 TYR A N 1
ATOM 729 C CA . TYR A 1 90 ? -15.054 0.273 22.645 1.00 86.19 90 TYR A CA 1
ATOM 730 C C . TYR A 1 90 ? -15.980 0.529 23.844 1.00 86.19 90 TYR A C 1
ATOM 732 O O . TYR A 1 90 ? -15.512 0.849 24.933 1.00 86.19 90 TYR A O 1
ATOM 740 N N . GLY A 1 91 ? -17.291 0.346 23.673 1.00 87.62 91 GLY A N 1
ATOM 741 C CA . GLY A 1 91 ? -18.288 0.533 24.721 1.00 87.62 91 GLY A CA 1
ATOM 742 C C . GLY A 1 91 ? -18.833 1.961 24.804 1.00 87.62 91 GLY A C 1
ATOM 743 O O . GLY A 1 91 ? -18.599 2.811 23.948 1.00 87.62 91 GLY A O 1
ATOM 744 N N . SER A 1 92 ? -19.621 2.214 25.853 1.00 86.94 92 SER A N 1
ATOM 745 C CA . SER A 1 92 ? -20.359 3.470 26.046 1.00 86.94 92 SER A CA 1
ATOM 746 C C . SER A 1 92 ? -19.775 4.389 27.124 1.00 86.94 92 SER A C 1
ATOM 748 O O . SER A 1 92 ? -20.437 5.364 27.497 1.00 86.94 92 SER A O 1
ATOM 750 N N . SER A 1 93 ? -18.590 4.071 27.661 1.00 91.88 93 SER A N 1
ATOM 751 C CA . SER A 1 93 ? -17.898 4.926 28.632 1.00 91.88 93 SER A CA 1
ATOM 752 C C . SER A 1 93 ? -17.536 6.274 28.000 1.00 91.88 93 SER A C 1
ATOM 754 O O . SER A 1 93 ? -17.446 6.397 26.777 1.00 91.88 93 SER A O 1
ATOM 756 N N . GLN A 1 94 ? -17.358 7.309 28.824 1.00 91.00 94 GLN A N 1
ATOM 757 C CA . GLN A 1 94 ? -16.972 8.626 28.312 1.00 91.00 94 GLN A CA 1
ATOM 758 C C . GLN A 1 94 ? -15.597 8.571 27.627 1.00 91.00 94 GLN A C 1
ATOM 760 O O . GLN A 1 94 ? -15.455 9.072 26.518 1.00 91.00 94 GLN A O 1
ATOM 765 N N . GLU A 1 95 ? -14.649 7.840 28.215 1.00 89.19 95 GLU A N 1
ATOM 766 C CA . GLU A 1 95 ? -13.319 7.595 27.643 1.00 89.19 95 GLU A CA 1
ATOM 767 C C . GLU A 1 95 ? -13.385 6.930 26.258 1.00 89.19 95 GLU A C 1
ATOM 769 O O . GLU A 1 95 ? -12.677 7.337 25.340 1.00 89.19 95 GLU A O 1
ATOM 774 N N . ALA A 1 96 ? -14.282 5.954 26.060 1.00 87.94 96 ALA A N 1
ATOM 775 C CA . ALA A 1 96 ? -14.470 5.305 24.762 1.00 87.94 96 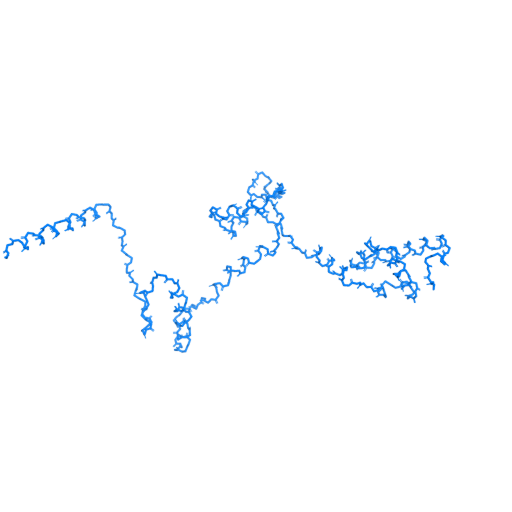ALA A CA 1
ATOM 776 C C . ALA A 1 96 ? -15.019 6.270 23.704 1.00 87.94 96 ALA A C 1
ATOM 778 O O . ALA A 1 96 ? -14.615 6.217 22.543 1.00 87.94 96 ALA A O 1
ATOM 779 N N . LYS A 1 97 ? -15.926 7.174 24.090 1.00 90.44 97 LYS A N 1
ATOM 780 C CA . LYS A 1 97 ? -16.461 8.193 23.175 1.00 90.44 97 LYS A CA 1
ATOM 781 C C . LYS A 1 97 ? -15.393 9.198 22.766 1.00 90.44 97 LYS A C 1
ATOM 783 O O . LYS A 1 97 ? -15.334 9.548 21.589 1.00 90.44 97 LYS A O 1
ATOM 788 N N . ASP A 1 98 ? -14.559 9.623 23.709 1.00 92.06 98 ASP A N 1
ATOM 789 C CA . ASP A 1 98 ? -13.468 10.562 23.448 1.00 92.06 98 ASP A CA 1
ATOM 790 C C . ASP A 1 98 ? -12.415 9.920 22.530 1.00 92.06 98 ASP A C 1
ATOM 792 O O . ASP A 1 98 ? -12.016 10.524 21.533 1.00 92.06 98 ASP A O 1
ATOM 796 N N . PHE A 1 99 ? -12.077 8.648 22.770 1.00 90.38 99 PHE A N 1
ATOM 797 C CA . PHE A 1 99 ? -11.203 7.867 21.895 1.00 90.38 99 PHE A CA 1
ATOM 798 C C . PHE A 1 99 ? -11.775 7.717 20.480 1.00 90.38 99 PHE A C 1
ATOM 800 O O . PHE A 1 99 ? -11.084 7.994 19.504 1.00 90.38 99 PHE A O 1
ATOM 807 N N . ILE A 1 100 ? -13.051 7.334 20.337 1.00 90.44 100 ILE A N 1
ATOM 808 C CA . ILE A 1 100 ? -13.709 7.227 19.023 1.00 90.44 100 ILE A CA 1
ATOM 809 C C . ILE A 1 100 ? -13.699 8.578 18.299 1.00 90.44 100 ILE A C 1
ATOM 811 O O . ILE A 1 100 ? -13.427 8.618 17.098 1.00 90.44 100 ILE A O 1
ATOM 815 N N . ALA A 1 101 ? -13.980 9.676 19.009 1.00 90.69 101 ALA A N 1
ATOM 816 C CA . ALA A 1 101 ? -13.978 11.023 18.447 1.00 90.69 101 ALA A CA 1
ATOM 817 C C . ALA A 1 101 ? -12.586 11.439 17.949 1.00 90.69 101 ALA A C 1
ATOM 819 O O . ALA A 1 101 ? -12.479 12.064 16.893 1.00 90.69 101 ALA A O 1
ATOM 820 N N . GLU A 1 102 ? -11.530 11.064 18.672 1.00 91.19 102 GLU A N 1
ATOM 821 C CA . GLU A 1 102 ? -10.146 11.254 18.243 1.00 91.19 102 GLU A CA 1
ATOM 822 C C . GLU A 1 102 ? -9.811 10.401 17.011 1.00 91.19 102 GLU A C 1
ATOM 824 O O . GLU A 1 102 ? -9.227 10.900 16.050 1.00 91.19 102 GLU A O 1
ATOM 829 N N . LEU A 1 103 ? -10.271 9.150 16.982 1.00 87.38 103 LEU A N 1
ATOM 830 C CA . LEU A 1 103 ? -10.013 8.198 15.901 1.00 87.38 103 LEU A CA 1
ATOM 831 C C . LEU A 1 103 ? -10.624 8.631 14.561 1.00 87.38 103 LEU A C 1
ATOM 833 O O . LEU A 1 103 ? -10.026 8.459 13.497 1.00 87.38 103 LEU A O 1
ATOM 837 N N . ILE A 1 104 ? -11.817 9.224 14.607 1.00 90.12 104 ILE A N 1
ATOM 838 C CA . ILE A 1 104 ? -12.519 9.736 13.421 1.00 90.12 104 ILE A CA 1
ATOM 839 C C . ILE A 1 104 ? -12.231 11.218 13.152 1.00 90.12 104 ILE A C 1
ATOM 841 O O . ILE A 1 104 ? -12.801 11.798 12.222 1.00 90.12 104 ILE A O 1
ATOM 845 N N . LYS A 1 105 ? -11.366 11.858 13.948 1.00 91.56 105 LYS A N 1
ATOM 846 C CA . LYS A 1 105 ? -11.073 13.287 13.833 1.00 91.56 105 LYS A CA 1
ATOM 847 C C . LYS A 1 105 ? -10.533 13.611 12.440 1.00 91.56 105 LYS A C 1
ATOM 849 O O . LYS A 1 105 ? -9.580 13.005 11.960 1.00 91.56 105 LYS A O 1
ATOM 854 N N . GLY A 1 106 ? -11.160 14.582 11.778 1.00 85.19 106 GLY A N 1
ATOM 855 C CA . GLY A 1 106 ? -10.805 14.983 10.412 1.00 85.19 106 GLY 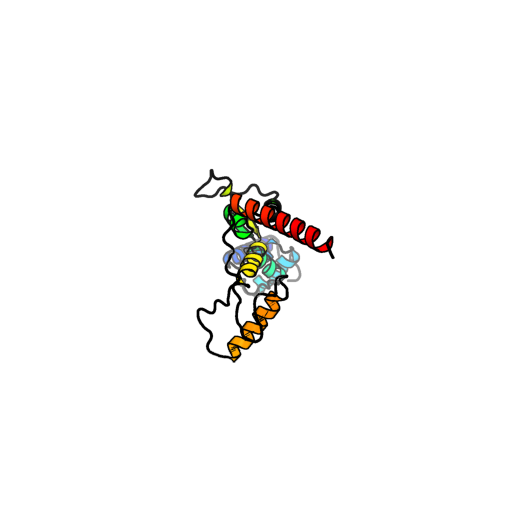A CA 1
ATOM 856 C C . GLY A 1 106 ? -11.390 14.098 9.303 1.00 85.19 106 GLY A C 1
ATOM 857 O O . GLY A 1 106 ? -11.186 14.403 8.130 1.00 85.19 106 GLY A O 1
ATOM 858 N N . GLN A 1 107 ? -12.155 13.050 9.631 1.00 87.88 107 GLN A N 1
ATOM 859 C CA . GLN A 1 107 ? -12.871 12.236 8.648 1.00 87.88 107 GLN A CA 1
ATOM 860 C C . GLN A 1 107 ? -14.330 12.697 8.512 1.00 87.88 107 GLN A C 1
ATOM 862 O O . GLN A 1 107 ? -15.071 12.772 9.490 1.00 87.88 107 GLN A O 1
ATOM 867 N N . SER A 1 108 ? -14.787 12.951 7.283 1.00 82.44 108 SER A N 1
ATOM 868 C CA . SER A 1 108 ? -16.192 13.300 7.004 1.00 82.44 108 SER A CA 1
ATOM 869 C C . SER A 1 108 ? -17.151 12.100 7.113 1.00 82.44 108 SER A C 1
ATOM 871 O O . SER A 1 108 ? -18.347 12.281 7.372 1.00 82.44 108 SER A O 1
ATOM 873 N N . GLY A 1 109 ? -16.612 10.882 6.974 1.00 85.31 109 GLY A N 1
ATOM 874 C CA . GLY A 1 109 ? -17.354 9.623 6.934 1.00 85.31 109 GLY A CA 1
ATOM 875 C C . GLY A 1 109 ? -18.137 9.437 5.627 1.00 85.31 109 GLY A C 1
ATOM 876 O O . GLY A 1 109 ? -18.551 10.399 4.982 1.00 85.31 109 GLY A O 1
ATOM 877 N N . ILE A 1 110 ? -18.356 8.186 5.226 1.00 87.19 110 ILE A N 1
ATOM 878 C CA . ILE A 1 110 ? -19.176 7.821 4.060 1.00 87.19 110 ILE A CA 1
ATOM 879 C C . ILE A 1 110 ? -20.535 7.325 4.560 1.00 87.19 110 ILE A C 1
ATOM 881 O O . ILE A 1 110 ? -20.614 6.588 5.543 1.00 87.19 110 ILE A O 1
ATOM 885 N N . ALA A 1 111 ? -21.623 7.733 3.907 1.00 87.31 111 ALA A N 1
ATOM 886 C CA . ALA A 1 111 ? -22.961 7.266 4.257 1.00 87.31 111 ALA A CA 1
ATOM 887 C C . ALA A 1 111 ? -23.098 5.752 4.013 1.00 87.31 111 ALA A C 1
ATOM 889 O O . ALA A 1 111 ? -22.617 5.233 3.005 1.00 87.31 111 ALA A O 1
ATOM 890 N N . HIS A 1 112 ? -23.758 5.037 4.928 1.00 87.00 112 HIS A N 1
ATOM 891 C CA . HIS A 1 112 ? -23.979 3.600 4.766 1.00 87.00 112 HIS A CA 1
ATOM 892 C C . HIS A 1 112 ? -24.923 3.324 3.587 1.00 87.00 112 HIS A C 1
ATOM 894 O O . HIS A 1 112 ? -25.995 3.933 3.539 1.00 87.00 112 HIS A O 1
ATOM 900 N N . PRO A 1 113 ? -24.619 2.365 2.692 1.00 86.69 113 PRO A N 1
ATOM 901 C CA . PRO A 1 113 ? -25.435 2.103 1.502 1.00 86.69 113 PRO A CA 1
ATOM 902 C C . PRO A 1 113 ? -26.876 1.685 1.831 1.00 86.69 113 PRO A C 1
ATOM 904 O O . PRO A 1 113 ? -27.798 2.026 1.102 1.00 86.69 113 PRO A O 1
ATOM 907 N N . GLN A 1 114 ? -27.087 0.983 2.948 1.00 86.19 114 GLN A N 1
ATOM 908 C CA . GLN A 1 114 ? -28.421 0.537 3.382 1.00 86.19 114 GLN A CA 1
ATOM 909 C C . GLN A 1 114 ? -29.148 1.543 4.294 1.00 86.19 114 GLN A C 1
ATOM 911 O O . GLN A 1 114 ? -30.331 1.371 4.566 1.00 86.19 114 GLN A O 1
ATOM 916 N N . ALA A 1 115 ? -28.453 2.563 4.812 1.00 85.00 115 ALA A N 1
ATOM 917 C CA . ALA A 1 115 ? -29.013 3.503 5.790 1.00 85.00 115 ALA A CA 1
ATOM 918 C C . ALA A 1 115 ? -28.351 4.893 5.688 1.00 85.00 115 ALA A C 1
ATOM 920 O O . ALA A 1 115 ? -27.705 5.343 6.640 1.00 85.00 115 ALA A O 1
ATOM 921 N N . PRO A 1 116 ? -28.497 5.597 4.551 1.00 83.88 116 PRO A N 1
ATOM 922 C CA . PRO A 1 116 ? -27.754 6.830 4.282 1.00 83.88 116 PRO A CA 1
ATOM 923 C C . PRO A 1 116 ? -28.132 7.987 5.218 1.00 83.88 116 PRO A C 1
ATOM 925 O O . PRO A 1 116 ? -27.297 8.837 5.520 1.00 83.88 116 PRO A O 1
ATOM 928 N N . ASN A 1 117 ? -29.366 7.989 5.728 1.00 88.69 117 ASN A N 1
ATOM 929 C CA . ASN A 1 117 ? -29.893 9.052 6.587 1.00 88.69 117 ASN A CA 1
ATOM 930 C C . ASN A 1 117 ? -29.555 8.860 8.073 1.00 88.69 117 ASN A C 1
ATOM 932 O O . ASN A 1 117 ? -29.869 9.726 8.887 1.00 88.69 117 ASN A O 1
ATOM 936 N N . CYS A 1 118 ? -28.943 7.734 8.457 1.00 85.06 118 CYS A N 1
ATOM 937 C CA . CYS A 1 118 ? -28.610 7.470 9.852 1.00 85.06 118 CYS A CA 1
ATOM 938 C C . CYS A 1 118 ? -27.186 7.967 10.162 1.00 85.06 118 CYS A C 1
ATOM 940 O O . CYS A 1 118 ? -26.219 7.369 9.683 1.00 85.06 118 CYS A O 1
ATOM 942 N N . PRO A 1 119 ? -27.006 9.007 11.001 1.00 82.81 119 PRO A N 1
ATOM 943 C CA . PRO A 1 119 ? -25.677 9.530 11.318 1.00 82.81 119 PRO A CA 1
ATOM 944 C C . PRO A 1 119 ? -24.799 8.497 12.038 1.00 82.81 119 PRO A C 1
ATOM 946 O O . PRO A 1 119 ? -23.588 8.482 11.841 1.00 82.81 119 PRO A O 1
ATOM 949 N N . LYS A 1 120 ? -25.407 7.578 12.799 1.00 84.62 120 LYS A N 1
ATOM 950 C CA . LYS A 1 120 ? -24.705 6.475 13.473 1.00 84.62 120 LYS A CA 1
ATOM 951 C C . LYS A 1 120 ? -24.260 5.353 12.531 1.00 84.62 120 LYS A C 1
ATOM 953 O O . LYS A 1 120 ? -23.410 4.545 12.892 1.00 84.62 120 LYS A O 1
ATOM 958 N N . ALA A 1 121 ? -24.818 5.293 11.324 1.00 86.56 121 ALA A N 1
ATOM 959 C CA . ALA A 1 121 ? -24.415 4.318 10.319 1.00 86.56 121 ALA A CA 1
ATOM 960 C C . ALA A 1 121 ? -23.228 4.808 9.473 1.00 86.56 121 ALA A C 1
ATOM 962 O O . ALA A 1 121 ? -22.725 4.051 8.649 1.00 86.56 121 ALA A O 1
ATOM 963 N N . LYS A 1 122 ? -22.747 6.046 9.665 1.00 89.62 122 LYS A N 1
ATOM 964 C CA . LYS A 1 122 ? -21.591 6.555 8.920 1.00 89.62 122 LYS A CA 1
ATOM 965 C C . LYS A 1 122 ? -20.385 5.634 9.075 1.00 89.62 122 LYS A C 1
ATOM 967 O O . LYS A 1 122 ? -20.068 5.167 10.170 1.00 89.62 122 LYS A O 1
ATOM 972 N N . MET A 1 123 ? -19.747 5.385 7.943 1.00 87.81 123 MET A N 1
ATOM 973 C CA . MET A 1 123 ? -18.590 4.524 7.791 1.00 87.81 123 MET A CA 1
ATOM 974 C C . MET A 1 123 ? -17.310 5.357 7.808 1.00 87.81 123 MET A C 1
ATOM 976 O O . MET A 1 123 ? -17.211 6.358 7.096 1.00 87.81 123 MET A O 1
ATOM 980 N N . TYR A 1 124 ? -16.327 4.916 8.583 1.00 90.44 124 TYR A N 1
ATOM 981 C CA . TYR A 1 124 ? -15.035 5.567 8.771 1.00 90.44 124 TYR A CA 1
ATOM 982 C C . TYR A 1 124 ? -13.908 4.605 8.411 1.00 90.44 124 TYR A C 1
ATOM 984 O O . TYR A 1 124 ? -14.049 3.391 8.570 1.00 90.44 124 TYR A O 1
ATOM 992 N N . LYS A 1 125 ? -12.792 5.146 7.913 1.00 87.06 125 LYS A N 1
ATOM 993 C CA . LYS A 1 125 ? -11.592 4.356 7.628 1.00 87.06 125 LYS A CA 1
ATOM 994 C C . LYS A 1 125 ? -10.727 4.342 8.878 1.00 87.06 125 LYS A C 1
ATOM 996 O O . LYS A 1 125 ? -10.214 5.377 9.294 1.00 87.06 125 LYS A O 1
ATOM 1001 N N . VAL A 1 126 ? -10.579 3.170 9.472 1.00 85.25 126 VAL A N 1
ATOM 1002 C CA . VAL A 1 126 ? -9.876 2.970 10.739 1.00 85.25 126 VAL A CA 1
ATOM 1003 C C . VAL A 1 126 ? -8.756 1.973 10.533 1.00 85.25 126 VAL A C 1
ATOM 1005 O O . VAL A 1 126 ? -8.936 0.999 9.804 1.00 85.25 126 VAL A O 1
ATOM 1008 N N . LEU A 1 127 ? -7.606 2.207 11.167 1.00 80.44 127 LEU A N 1
ATOM 1009 C CA . LEU A 1 127 ? -6.492 1.273 11.089 1.00 80.44 127 LEU A CA 1
ATOM 1010 C C . LEU A 1 127 ? -6.912 -0.108 11.627 1.00 80.44 127 LEU A C 1
ATOM 1012 O O . LEU A 1 127 ? -7.383 -0.216 12.759 1.00 80.44 127 LEU A O 1
ATOM 1016 N N . ARG A 1 128 ? -6.765 -1.159 10.813 1.00 75.50 128 ARG A N 1
ATOM 1017 C CA . ARG A 1 128 ? -7.147 -2.539 11.135 1.00 75.50 128 ARG A CA 1
ATOM 1018 C C . ARG A 1 128 ? -6.402 -3.033 12.375 1.00 75.50 128 ARG A C 1
ATOM 1020 O O . ARG A 1 128 ? -7.041 -3.631 13.231 1.00 75.50 128 ARG A O 1
ATOM 1027 N N . GLU A 1 129 ? -5.124 -2.689 12.526 1.00 70.69 129 GLU A N 1
ATOM 1028 C CA . GLU A 1 129 ? -4.314 -3.012 13.715 1.00 70.69 129 GLU A CA 1
ATOM 1029 C C . GLU A 1 129 ? -4.982 -2.528 15.014 1.00 70.69 129 GLU A C 1
ATOM 1031 O O . GLU A 1 129 ? -5.196 -3.319 15.928 1.00 70.69 129 GLU A O 1
ATOM 1036 N N . ILE A 1 130 ? -5.449 -1.274 15.040 1.00 68.50 130 ILE A N 1
ATOM 1037 C CA . ILE A 1 130 ? -6.133 -0.675 16.201 1.00 68.50 130 ILE A CA 1
ATOM 1038 C C . ILE A 1 130 ? -7.470 -1.379 16.493 1.00 68.50 130 ILE A C 1
ATOM 1040 O O . ILE A 1 130 ? -7.889 -1.488 17.646 1.00 68.50 130 ILE A O 1
ATOM 1044 N N . SER A 1 131 ? -8.153 -1.873 15.454 1.00 62.59 131 SER A N 1
ATOM 1045 C CA . SER A 1 131 ? -9.412 -2.612 15.614 1.00 62.59 131 SER A CA 1
ATOM 1046 C C . SER A 1 131 ? -9.217 -4.071 16.058 1.00 62.59 131 SER A C 1
ATOM 1048 O O . SER A 1 131 ? -10.045 -4.606 16.797 1.00 62.59 131 SER A O 1
ATOM 1050 N N . GLU A 1 132 ? -8.135 -4.727 15.628 1.00 63.28 132 GLU A N 1
ATOM 1051 C CA . GLU A 1 132 ? -7.881 -6.148 15.887 1.00 63.28 132 GLU A CA 1
ATOM 1052 C C . GLU A 1 132 ? -7.206 -6.394 17.238 1.00 63.28 132 GLU A C 1
ATOM 1054 O O . GLU A 1 132 ? -7.599 -7.334 17.931 1.00 63.28 132 GLU A O 1
ATOM 1059 N N . GLU A 1 133 ? -6.264 -5.540 17.651 1.00 60.12 133 GLU A N 1
ATOM 1060 C CA . GLU A 1 133 ? -5.548 -5.663 18.931 1.00 60.12 133 GLU A CA 1
ATOM 1061 C C . GLU A 1 133 ? -6.524 -5.724 20.119 1.00 60.12 133 GLU A C 1
ATOM 1063 O O . GLU A 1 133 ? -6.400 -6.556 21.018 1.00 60.12 133 GLU A O 1
ATOM 1068 N N . ILE A 1 134 ? -7.595 -4.933 20.063 1.00 58.38 134 ILE A N 1
ATOM 1069 C CA . ILE A 1 134 ? -8.606 -4.866 21.124 1.00 58.38 134 ILE A CA 1
ATOM 1070 C C . ILE A 1 134 ? -9.614 -6.014 21.025 1.00 58.38 134 ILE A C 1
ATOM 1072 O O . ILE A 1 134 ? -9.997 -6.592 22.047 1.00 58.38 134 ILE A O 1
ATOM 1076 N N . SER A 1 135 ? -10.003 -6.422 19.809 1.00 55.06 135 SER A N 1
ATOM 1077 C CA . SER A 1 135 ? -10.860 -7.601 19.643 1.00 55.06 135 SER A CA 1
ATOM 1078 C C . SER A 1 135 ? -10.166 -8.890 20.098 1.00 55.06 135 SER A C 1
ATOM 1080 O O . SER A 1 135 ? -10.857 -9.828 20.506 1.00 55.06 135 SER A O 1
ATOM 1082 N N . GLN A 1 136 ? -8.836 -8.965 20.011 1.00 55.44 136 GLN A N 1
ATOM 1083 C CA . GLN A 1 136 ? -8.050 -10.093 20.511 1.00 55.44 136 GLN A CA 1
ATOM 1084 C C . GLN A 1 136 ? -7.787 -9.977 22.018 1.00 55.44 136 GLN A C 1
ATOM 1086 O O . GLN A 1 136 ? -7.934 -10.980 22.718 1.00 55.44 136 GLN A O 1
ATOM 1091 N N . GLY A 1 137 ? -7.538 -8.769 22.539 1.00 50.16 137 GLY A N 1
ATOM 1092 C CA . GLY A 1 137 ? -7.439 -8.507 23.980 1.00 50.16 137 GLY A CA 1
ATOM 1093 C C . GLY A 1 137 ? -8.688 -8.941 24.759 1.00 50.16 137 GLY A C 1
ATOM 1094 O O . GLY A 1 137 ? -8.574 -9.623 25.772 1.00 50.16 137 GLY A O 1
ATOM 1095 N N . GLN A 1 138 ? -9.891 -8.676 24.234 1.00 48.97 138 GLN A N 1
ATOM 1096 C CA . GLN A 1 138 ? -11.146 -9.139 24.852 1.00 48.97 138 GLN A CA 1
ATOM 1097 C C . GLN A 1 138 ? -11.423 -10.643 24.675 1.00 48.97 138 GLN A C 1
ATOM 1099 O O . GLN A 1 138 ? -12.161 -11.234 25.464 1.00 48.97 138 GLN A O 1
ATOM 1104 N N . LYS A 1 139 ? -10.847 -11.300 23.658 1.00 46.41 139 LYS A N 1
ATOM 1105 C CA . LYS A 1 139 ? -10.980 -12.758 23.470 1.00 46.41 139 LYS A CA 1
ATOM 1106 C C . LYS A 1 139 ? -9.991 -13.565 24.316 1.00 46.41 139 LYS A C 1
ATOM 1108 O O . LYS A 1 139 ? -10.253 -14.742 24.562 1.00 46.41 139 LYS A O 1
ATOM 1113 N N . GLY A 1 140 ? -8.905 -12.948 24.784 1.00 41.59 140 GLY A N 1
ATOM 1114 C CA . GLY A 1 140 ? -7.876 -13.589 25.607 1.00 41.59 140 GLY A CA 1
ATOM 1115 C C . GLY A 1 140 ? -8.342 -14.032 26.999 1.00 41.59 140 GLY A C 1
ATOM 1116 O O . GLY A 1 140 ? -7.777 -14.973 27.548 1.00 41.59 140 GLY A O 1
ATOM 1117 N N . GLU A 1 141 ? -9.402 -13.436 27.553 1.00 43.19 141 GLU A N 1
ATOM 1118 C CA . GLU A 1 141 ? -9.879 -13.773 28.907 1.00 43.19 141 GLU A CA 1
ATOM 1119 C C . GLU A 1 141 ? -10.966 -14.863 28.949 1.00 43.19 141 GLU A C 1
ATOM 1121 O O . GLU A 1 141 ? -11.306 -15.364 30.019 1.00 43.19 141 GLU A O 1
ATOM 1126 N N . SER A 1 142 ? -11.515 -15.287 27.805 1.00 47.28 142 SER A N 1
ATOM 1127 C CA . SER A 1 142 ? -12.734 -16.118 27.768 1.00 47.28 142 SER A CA 1
ATOM 1128 C C . SER A 1 142 ? -12.565 -17.473 27.073 1.00 47.28 142 SER A C 1
ATOM 1130 O O . SER A 1 142 ? -13.464 -17.911 26.355 1.00 47.28 142 SER A O 1
ATOM 1132 N N . MET A 1 143 ? -11.443 -18.175 27.274 1.00 45.38 143 MET A N 1
ATOM 1133 C CA . MET A 1 143 ? -11.247 -19.521 26.698 1.00 45.38 143 MET A CA 1
ATOM 1134 C C . MET A 1 143 ? -10.997 -20.652 27.702 1.00 45.38 143 MET A C 1
ATOM 1136 O O . MET A 1 143 ? -10.476 -21.700 27.336 1.00 45.38 143 MET A O 1
ATOM 1140 N N . MET A 1 144 ? -11.445 -20.512 28.952 1.00 47.28 144 MET A N 1
ATOM 1141 C CA . MET A 1 144 ? -11.590 -21.668 29.847 1.00 47.28 144 MET A CA 1
ATOM 1142 C C . MET A 1 144 ? -12.961 -21.691 30.526 1.00 47.28 144 MET A C 1
ATOM 1144 O O . MET A 1 144 ? -13.096 -21.538 31.735 1.00 47.28 144 MET A O 1
ATOM 1148 N N . SER A 1 145 ? -14.004 -21.940 29.732 1.00 48.03 145 SER A N 1
ATOM 1149 C CA . SER A 1 145 ? -15.270 -22.451 30.260 1.00 48.03 145 SER A CA 1
ATOM 1150 C C . SER A 1 145 ? -15.137 -23.960 30.452 1.00 48.03 145 SER A C 1
ATOM 1152 O O . SER A 1 145 ? -15.290 -24.740 29.512 1.00 48.03 145 SER A O 1
ATOM 1154 N N . VAL A 1 146 ? -14.806 -24.395 31.668 1.00 46.84 146 VAL A N 1
ATOM 1155 C CA . VAL A 1 146 ? -14.880 -25.818 32.014 1.00 46.84 146 VAL A CA 1
ATOM 1156 C C . VAL A 1 146 ? -16.314 -26.107 32.443 1.00 46.84 146 VAL A C 1
ATOM 1158 O O . VAL A 1 146 ? -16.685 -25.956 33.607 1.00 46.84 146 VAL A O 1
ATOM 1161 N N . GLY A 1 147 ? -17.153 -26.478 31.478 1.00 40.16 147 GLY A N 1
ATOM 1162 C CA . GLY A 1 147 ? -18.506 -26.947 31.746 1.00 40.16 147 GLY A CA 1
ATOM 1163 C C . GLY A 1 147 ? -18.475 -28.248 32.552 1.00 40.16 147 GLY A C 1
ATOM 1164 O O . GLY A 1 147 ? -18.177 -29.310 32.014 1.00 40.16 147 GLY A O 1
ATOM 1165 N N . GLY A 1 148 ? -18.794 -28.171 33.847 1.00 58.25 148 GLY A N 1
ATOM 1166 C CA . GLY A 1 148 ? -19.017 -29.334 34.711 1.00 58.25 148 GLY A CA 1
ATOM 1167 C C . GLY A 1 148 ? -18.053 -29.474 35.894 1.00 58.25 148 GLY A C 1
ATOM 1168 O O . GLY A 1 148 ? -17.058 -28.769 36.037 1.00 58.25 148 GLY A O 1
ATOM 1169 N N . ARG A 1 149 ? -18.368 -30.413 36.797 1.00 57.16 149 ARG A N 1
ATOM 1170 C CA . ARG A 1 149 ? -17.511 -30.737 37.949 1.00 57.16 149 ARG A CA 1
ATOM 1171 C C . ARG A 1 149 ? -16.240 -31.435 37.460 1.00 57.16 149 ARG A C 1
ATOM 1173 O O . ARG A 1 149 ? -16.283 -32.617 37.128 1.00 57.16 149 ARG A O 1
ATOM 1180 N N . VAL A 1 150 ? -15.105 -30.739 37.494 1.00 58.31 150 VAL A N 1
ATOM 1181 C CA . VAL A 1 150 ? -13.779 -31.345 37.298 1.00 58.31 150 VAL A CA 1
ATOM 1182 C C . VAL A 1 150 ? -13.584 -32.425 38.363 1.00 58.31 150 VAL A C 1
ATOM 1184 O O . VAL A 1 150 ? -13.552 -32.125 39.554 1.00 58.31 150 VAL A O 1
ATOM 1187 N N . ARG A 1 151 ? -13.513 -33.698 37.961 1.00 64.44 151 ARG A N 1
ATOM 1188 C CA . ARG A 1 151 ? -13.302 -34.831 38.884 1.00 64.44 151 ARG A CA 1
ATOM 1189 C C . ARG A 1 151 ? -11.821 -35.132 39.125 1.00 64.44 151 ARG A C 1
ATOM 1191 O O . ARG A 1 151 ? -11.498 -35.768 40.120 1.00 64.44 151 ARG A O 1
ATOM 1198 N N . ASN A 1 152 ? -10.936 -34.642 38.257 1.00 67.44 152 ASN A N 1
ATOM 1199 C CA . ASN A 1 152 ? -9.504 -34.909 38.327 1.00 67.44 152 ASN A CA 1
ATOM 1200 C C . ASN A 1 152 ? -8.800 -33.957 39.330 1.00 67.44 152 ASN A C 1
ATOM 1202 O O . ASN A 1 152 ? -8.877 -32.736 39.156 1.00 67.44 152 ASN A O 1
ATOM 1206 N N . PRO A 1 153 ? -8.127 -34.479 40.376 1.00 69.44 153 PRO A N 1
ATOM 1207 C CA . PRO A 1 153 ? -7.497 -33.669 41.421 1.00 69.44 153 PRO A CA 1
ATOM 1208 C C . PRO A 1 153 ? -6.328 -32.803 40.925 1.00 69.44 153 PRO A C 1
ATOM 1210 O O . PRO A 1 153 ? -6.155 -31.696 41.432 1.00 69.44 153 PRO A O 1
ATOM 1213 N N . GLN A 1 154 ? -5.574 -33.234 39.907 1.00 69.88 154 GLN A N 1
ATOM 1214 C CA . GLN A 1 154 ? -4.471 -32.432 39.353 1.00 69.88 154 GLN A CA 1
ATOM 1215 C C . GLN A 1 154 ? -4.986 -31.194 38.607 1.00 69.88 154 GLN A C 1
ATOM 1217 O O . GLN A 1 154 ? -4.502 -30.087 38.830 1.00 69.88 154 GLN A O 1
ATOM 1222 N N . LEU A 1 155 ? -6.033 -31.360 37.794 1.00 62.03 155 LEU A N 1
ATOM 1223 C CA . LEU A 1 155 ? -6.683 -30.247 37.092 1.00 62.03 155 LEU A CA 1
ATOM 1224 C C . LEU A 1 155 ? -7.352 -29.267 38.064 1.00 62.03 155 LEU A C 1
ATOM 1226 O O . LEU A 1 155 ? -7.311 -28.062 37.832 1.00 62.03 155 LEU A O 1
ATOM 1230 N N . LYS A 1 156 ? -7.911 -29.756 39.182 1.00 71.50 156 LYS A N 1
ATOM 1231 C CA . LYS A 1 156 ? -8.425 -28.881 40.250 1.00 71.50 156 LYS A CA 1
ATOM 1232 C C . LYS A 1 156 ? -7.331 -28.015 40.865 1.00 71.50 156 LYS A C 1
ATOM 1234 O O . LYS A 1 156 ? -7.562 -26.830 41.066 1.00 71.50 156 LYS A O 1
ATOM 1239 N N . ALA A 1 157 ? -6.167 -28.591 41.167 1.00 68.81 157 ALA A N 1
ATOM 1240 C CA . ALA A 1 157 ? -5.057 -27.848 41.759 1.00 68.81 157 ALA A CA 1
ATOM 1241 C C . ALA A 1 157 ? -4.513 -26.781 40.796 1.00 68.81 157 ALA A C 1
ATOM 1243 O O . ALA A 1 157 ? -4.235 -25.657 41.209 1.00 68.81 157 ALA A O 1
ATOM 1244 N N . MET A 1 158 ? -4.427 -27.107 39.504 1.00 69.12 158 MET A N 1
ATOM 1245 C CA . MET A 1 158 ? -3.987 -26.169 38.469 1.00 69.12 158 MET A CA 1
ATOM 1246 C C . MET A 1 158 ? -4.971 -25.005 38.282 1.00 69.12 158 MET A C 1
ATOM 1248 O O . MET A 1 158 ? -4.556 -23.848 38.305 1.00 69.12 158 MET A O 1
ATOM 1252 N N . LEU A 1 159 ? -6.274 -25.300 38.197 1.00 64.31 159 LEU A N 1
ATOM 1253 C CA . LEU A 1 159 ? -7.330 -24.284 38.120 1.00 64.31 159 LEU A CA 1
ATOM 1254 C C . LEU A 1 159 ? -7.379 -23.407 39.373 1.00 64.31 159 LEU A C 1
ATOM 1256 O O . LEU A 1 159 ? -7.499 -22.193 39.262 1.00 64.31 159 LEU A O 1
ATOM 1260 N N . ALA A 1 160 ? -7.253 -24.001 40.562 1.00 64.69 160 ALA A N 1
ATOM 1261 C CA . ALA A 1 160 ? -7.229 -23.252 41.815 1.00 64.69 160 ALA A CA 1
ATOM 1262 C C . ALA A 1 160 ? -6.027 -22.301 41.889 1.00 64.69 160 ALA A C 1
ATOM 1264 O O . ALA A 1 160 ? -6.167 -21.188 42.383 1.00 64.69 160 ALA A O 1
ATOM 1265 N N . LYS A 1 161 ? -4.864 -22.706 41.362 1.00 72.19 161 LYS A N 1
ATOM 1266 C CA . LYS A 1 161 ? -3.665 -21.861 41.330 1.00 72.19 161 LYS A CA 1
ATOM 1267 C C . LYS A 1 161 ? -3.812 -20.681 40.364 1.00 72.19 161 LYS A C 1
ATOM 1269 O O . LYS A 1 161 ? -3.465 -19.565 40.733 1.00 72.19 161 LYS A O 1
ATOM 1274 N N . GLN A 1 162 ? -4.366 -20.907 39.171 1.00 65.81 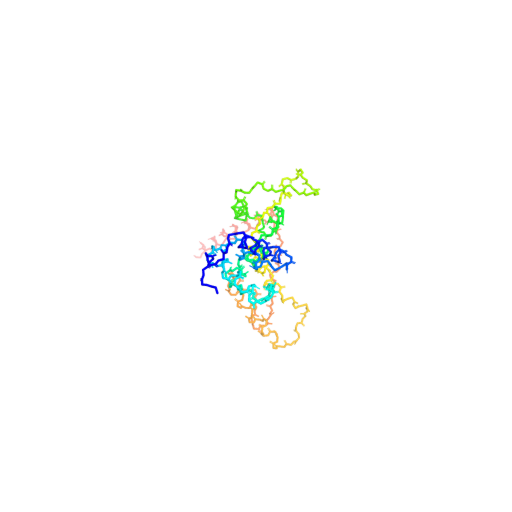162 GLN A N 1
ATOM 1275 C CA . GLN A 1 162 ? -4.604 -19.837 38.191 1.00 65.81 162 GLN A CA 1
ATOM 1276 C C . GLN A 1 162 ? -5.708 -18.869 38.637 1.00 65.81 162 GLN A C 1
ATOM 1278 O O . GLN A 1 162 ? -5.541 -17.657 38.537 1.00 65.81 162 GLN A O 1
ATOM 1283 N N . LEU A 1 163 ? -6.807 -19.386 39.196 1.00 61.03 163 LEU A N 1
ATOM 1284 C CA . LEU A 1 163 ? -7.876 -18.550 39.744 1.00 61.03 163 LEU A CA 1
ATOM 1285 C C . LEU A 1 163 ? -7.433 -17.812 41.010 1.00 61.03 163 LEU A C 1
ATOM 1287 O O . LEU A 1 163 ? -7.809 -16.663 41.187 1.00 61.03 163 LEU A O 1
ATOM 1291 N N . GLY A 1 164 ? -6.618 -18.436 41.866 1.00 61.34 164 GLY A N 1
ATOM 1292 C CA . GLY A 1 164 ? -6.065 -17.808 43.068 1.00 61.34 164 GLY A CA 1
ATOM 1293 C C . GLY A 1 164 ? -5.173 -16.612 42.740 1.00 61.34 164 GLY A C 1
ATOM 1294 O O . GLY A 1 164 ? -5.393 -15.534 43.280 1.00 61.34 164 GLY A O 1
ATOM 1295 N N . GLN A 1 165 ? -4.253 -16.762 41.782 1.00 62.94 165 GLN A N 1
ATOM 1296 C CA . GLN A 1 165 ? -3.402 -15.657 41.318 1.00 62.94 165 GLN A CA 1
ATOM 1297 C C . GLN A 1 165 ? -4.207 -14.523 40.669 1.00 62.94 165 GLN A C 1
ATOM 1299 O O . GLN A 1 165 ? -3.867 -13.356 40.836 1.00 62.94 165 GLN A O 1
ATOM 1304 N N . SER A 1 166 ? -5.294 -14.854 39.966 1.00 55.25 166 SER A N 1
ATOM 1305 C CA . SER A 1 166 ? -6.197 -13.864 39.367 1.00 55.25 166 SER A CA 1
ATOM 1306 C C . SER A 1 166 ? -7.147 -13.198 40.373 1.00 55.25 166 SER A C 1
ATOM 1308 O O . SER A 1 166 ? -7.719 -12.161 40.048 1.00 55.25 166 SER A O 1
ATOM 1310 N N . LEU A 1 167 ? -7.369 -13.787 41.554 1.00 53.09 167 LEU A N 1
ATOM 1311 C CA . LEU A 1 167 ? -8.240 -13.234 42.600 1.00 53.09 167 LEU A CA 1
ATOM 1312 C C . LEU A 1 167 ? -7.472 -12.491 43.695 1.00 53.09 167 LEU A C 1
ATOM 1314 O O . LEU A 1 167 ? -8.066 -11.635 44.336 1.00 53.09 167 LEU A O 1
ATOM 1318 N N . GLU A 1 168 ? -6.189 -12.783 43.918 1.00 56.47 168 GLU A N 1
ATOM 1319 C CA . GLU A 1 168 ? -5.336 -12.012 44.838 1.00 56.47 168 GLU A CA 1
ATOM 1320 C C . GLU A 1 168 ? -5.106 -10.572 44.354 1.00 56.47 168 GLU A C 1
ATOM 1322 O O . GLU A 1 168 ? -4.906 -9.679 45.173 1.00 56.47 168 GLU A O 1
ATOM 1327 N N . SER A 1 169 ? -5.196 -10.325 43.043 1.00 56.91 169 SER A N 1
ATOM 1328 C CA . SER A 1 169 ? -5.158 -8.981 42.453 1.00 56.91 169 SER A CA 1
ATOM 1329 C C . SER A 1 169 ? -6.484 -8.215 42.569 1.00 56.91 169 SER A C 1
ATOM 1331 O O . SER A 1 169 ? -6.505 -7.006 42.346 1.00 56.91 169 SER A O 1
ATOM 1333 N N . LEU A 1 170 ? -7.584 -8.888 42.931 1.00 53.59 170 LEU A N 1
ATOM 1334 C CA . LEU A 1 170 ? -8.884 -8.267 43.168 1.00 53.59 170 LEU A CA 1
ATOM 1335 C C . LEU A 1 170 ? -9.108 -8.142 44.678 1.00 53.59 170 LEU A C 1
ATOM 1337 O O . LEU A 1 170 ? -9.141 -9.132 45.405 1.00 53.59 170 LEU A O 1
ATOM 1341 N N . GLU A 1 171 ? -9.310 -6.917 45.149 1.00 49.47 171 GLU A N 1
ATOM 1342 C CA . GLU A 1 171 ? -9.466 -6.499 46.549 1.00 49.47 171 GLU A CA 1
ATOM 1343 C C . GLU A 1 171 ? -10.776 -7.022 47.213 1.00 49.47 171 GLU A C 1
ATOM 1345 O O . GLU A 1 171 ? -11.594 -6.282 47.750 1.00 49.47 171 GLU A O 1
ATOM 1350 N N . GLY A 1 172 ? -11.025 -8.335 47.143 1.00 52.12 172 GLY A N 1
ATOM 1351 C CA . GLY A 1 172 ? -12.226 -9.030 47.623 1.00 52.12 172 GLY A CA 1
ATOM 1352 C C . GLY A 1 172 ? -11.971 -10.471 48.090 1.00 52.12 172 GLY A C 1
ATOM 1353 O O . GLY A 1 172 ? -12.920 -11.243 48.263 1.00 52.12 172 GLY A O 1
ATOM 1354 N N . ALA A 1 173 ? -10.703 -10.838 48.305 1.00 48.56 173 ALA A N 1
ATOM 1355 C CA . ALA A 1 173 ? -10.191 -12.181 48.597 1.00 48.56 173 ALA A CA 1
ATOM 1356 C C . ALA A 1 173 ? -10.611 -12.768 49.968 1.00 48.56 173 ALA A C 1
ATOM 1358 O O . ALA A 1 173 ? -9.784 -13.115 50.806 1.00 48.56 173 ALA A O 1
ATOM 1359 N N . SER A 1 174 ? -11.914 -12.926 50.217 1.00 51.88 174 SER A N 1
ATOM 1360 C CA . SER A 1 174 ? -12.427 -13.673 51.383 1.00 51.88 174 SER A CA 1
ATOM 1361 C C . SER A 1 174 ? -13.535 -14.682 51.052 1.00 51.88 174 SER A C 1
ATOM 1363 O O . SER A 1 174 ? -14.207 -15.180 51.954 1.00 51.88 174 SER A O 1
ATOM 1365 N N . LEU A 1 175 ? -13.759 -14.994 49.769 1.00 54.03 175 LEU A N 1
ATOM 1366 C CA . LEU A 1 175 ? -14.895 -15.822 49.324 1.00 54.03 175 LEU A CA 1
ATOM 1367 C C . LEU A 1 175 ? -14.540 -17.268 48.942 1.00 54.03 175 LEU A C 1
ATOM 1369 O O . LEU A 1 175 ? -15.448 -18.075 48.720 1.00 54.03 175 LEU A O 1
ATOM 1373 N N . VAL A 1 176 ? -13.253 -17.621 48.888 1.00 54.66 176 VAL A N 1
ATOM 1374 C CA . VAL A 1 176 ? -12.801 -18.961 48.486 1.00 54.66 176 VAL A CA 1
ATOM 1375 C C . VAL A 1 176 ? -11.849 -19.521 49.537 1.00 54.66 176 VAL A C 1
ATOM 1377 O O . VAL A 1 176 ? -10.748 -19.015 49.724 1.00 54.66 176 VAL A O 1
ATOM 1380 N N . ASP A 1 177 ? -12.274 -20.581 50.224 1.00 56.88 177 ASP A N 1
ATOM 1381 C CA . ASP A 1 177 ? -11.390 -21.345 51.104 1.00 56.88 177 ASP A CA 1
ATOM 1382 C C . ASP A 1 177 ? -10.461 -22.220 50.247 1.00 56.88 177 ASP A C 1
ATOM 1384 O O . ASP A 1 177 ? -10.865 -23.258 49.715 1.00 56.88 177 ASP A O 1
ATOM 1388 N N . LEU A 1 178 ? -9.212 -21.770 50.090 1.00 59.53 178 LEU A N 1
ATOM 1389 C CA . LEU A 1 178 ? -8.195 -22.369 49.218 1.00 59.53 178 LEU A CA 1
ATOM 1390 C C . LEU A 1 178 ? -7.826 -23.813 49.597 1.00 59.53 178 LEU A C 1
ATOM 1392 O O . LEU A 1 178 ? -7.306 -24.543 48.756 1.00 59.53 178 LEU A O 1
ATOM 1396 N N . LYS A 1 179 ? -8.108 -24.257 50.832 1.00 56.69 179 LYS A N 1
ATOM 1397 C CA . LYS A 1 179 ? -7.819 -25.637 51.264 1.00 56.69 179 LYS A CA 1
ATOM 1398 C C . LYS A 1 179 ? -8.933 -26.615 50.907 1.00 56.69 179 LYS A C 1
ATOM 1400 O O . LYS A 1 179 ? -8.656 -27.770 50.598 1.00 56.69 179 LYS A O 1
ATOM 1405 N N . THR A 1 180 ? -10.187 -26.172 50.955 1.00 58.47 180 THR A N 1
ATOM 1406 C CA . THR A 1 180 ? -11.354 -27.046 50.741 1.00 58.47 180 THR A CA 1
ATOM 1407 C C . THR A 1 180 ? -12.022 -26.838 49.381 1.00 58.47 180 THR A C 1
ATOM 1409 O O . THR A 1 180 ? -12.860 -27.644 48.974 1.00 58.47 180 THR A O 1
ATOM 1412 N N . GLY A 1 181 ? -11.666 -25.767 48.661 1.00 57.12 181 GLY A N 1
ATOM 1413 C CA . GLY A 1 181 ? -12.308 -25.366 47.408 1.00 57.12 181 GLY A CA 1
ATOM 1414 C C . GLY A 1 181 ? -13.770 -24.947 47.593 1.00 57.12 181 GLY A C 1
ATOM 1415 O O . GLY A 1 181 ? -14.529 -24.896 46.623 1.00 57.12 181 GLY A O 1
ATOM 1416 N N . ARG A 1 182 ? -14.204 -24.697 48.836 1.00 55.16 182 ARG A N 1
ATOM 1417 C CA . ARG A 1 182 ? -15.587 -24.346 49.148 1.00 55.16 182 ARG A CA 1
ATOM 1418 C C . ARG A 1 182 ? -15.787 -22.850 48.929 1.00 55.16 182 ARG A C 1
ATOM 1420 O O . ARG A 1 182 ? -15.230 -22.022 49.643 1.00 55.16 182 ARG A O 1
ATOM 1427 N N . ILE A 1 183 ? -16.621 -22.518 47.949 1.00 58.53 183 ILE A N 1
ATOM 1428 C CA . ILE A 1 183 ? -17.069 -21.148 47.698 1.00 58.53 183 ILE A CA 1
ATOM 1429 C C . ILE A 1 183 ? -18.171 -20.844 48.712 1.00 58.53 183 ILE A C 1
ATOM 1431 O O . ILE A 1 183 ? -19.251 -21.444 48.672 1.00 58.53 183 ILE A O 1
ATOM 1435 N N . THR A 1 184 ? -17.910 -19.941 49.654 1.00 56.19 184 THR A N 1
ATOM 1436 C CA . THR A 1 184 ? -18.940 -19.472 50.583 1.00 56.19 184 THR A CA 1
ATOM 1437 C C . THR A 1 184 ? -19.767 -18.410 49.872 1.00 56.19 184 THR A C 1
ATOM 1439 O O . THR A 1 184 ? -19.496 -17.217 49.937 1.00 56.19 184 THR A O 1
ATOM 1442 N N . SER A 1 185 ? -20.814 -18.828 49.158 1.00 52.28 185 SER A N 1
ATOM 1443 C CA . SER A 1 185 ? -21.783 -17.871 48.629 1.00 52.28 185 SER A CA 1
ATOM 1444 C C . SER A 1 185 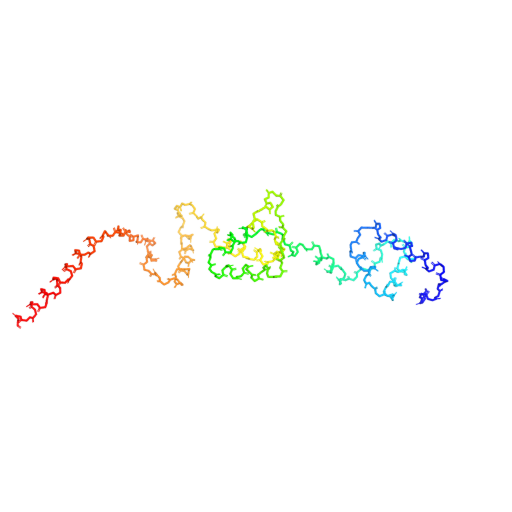? -22.435 -17.150 49.813 1.00 52.28 185 SER A C 1
ATOM 1446 O O . SER A 1 185 ? -23.281 -17.727 50.508 1.00 52.28 185 SER A O 1
ATOM 1448 N N . LYS A 1 186 ? -22.064 -15.892 50.071 1.00 54.44 186 LYS A N 1
ATOM 1449 C CA . LYS A 1 186 ? -22.902 -15.014 50.891 1.00 54.44 186 LYS A CA 1
ATOM 1450 C C . LYS A 1 186 ? -24.245 -14.949 50.169 1.00 54.44 186 LYS A C 1
ATOM 1452 O O . LYS A 1 186 ? -24.320 -14.385 49.082 1.00 54.44 186 LYS A O 1
ATOM 1457 N N . LYS A 1 187 ? -25.288 -15.578 50.733 1.00 52.81 187 LYS A N 1
ATOM 1458 C CA . LYS A 1 187 ? -26.673 -15.400 50.272 1.00 52.81 187 LYS A CA 1
ATOM 1459 C C . LYS A 1 187 ? -26.874 -13.901 50.068 1.00 52.81 187 LYS A C 1
ATOM 1461 O O . LYS A 1 187 ? -26.705 -13.148 51.030 1.00 52.81 187 LYS A O 1
ATOM 1466 N N . GLY A 1 188 ? -27.163 -13.489 48.832 1.00 51.62 188 GLY A N 1
ATOM 1467 C CA . GLY A 1 188 ? -27.442 -12.094 48.515 1.00 51.62 188 GLY A CA 1
ATOM 1468 C C . GLY A 1 188 ? -28.468 -11.583 49.516 1.00 51.62 188 GLY A C 1
ATOM 1469 O O . GLY A 1 188 ? -29.546 -12.166 49.661 1.00 51.62 188 GLY A O 1
ATOM 1470 N N . LYS A 1 189 ? -28.095 -10.568 50.299 1.00 58.38 189 LYS A N 1
ATOM 1471 C CA . LYS A 1 189 ? -29.055 -9.918 51.185 1.00 58.38 189 LYS A CA 1
ATOM 1472 C C . LYS A 1 189 ? -30.102 -9.311 50.259 1.00 58.38 189 LYS A C 1
ATOM 1474 O O . LYS A 1 189 ? -29.750 -8.463 49.448 1.00 58.38 189 LYS A O 1
ATOM 1479 N N . LYS A 1 190 ? -31.351 -9.782 50.350 1.00 63.00 190 LYS A N 1
ATOM 1480 C CA . LYS A 1 190 ? -32.489 -9.123 49.700 1.00 63.00 190 LYS A CA 1
ATOM 1481 C C . LYS A 1 190 ? -32.394 -7.630 50.015 1.00 63.00 190 LYS A C 1
ATOM 1483 O O . LYS A 1 190 ? -32.190 -7.284 51.183 1.00 63.00 190 LYS A O 1
ATOM 1488 N N . GLU A 1 191 ? -32.478 -6.789 48.987 1.00 60.41 191 GLU A N 1
ATOM 1489 C CA . GLU A 1 191 ? -32.506 -5.340 49.163 1.00 60.41 191 GLU A CA 1
ATOM 1490 C C . GLU A 1 191 ? -33.609 -5.002 50.165 1.00 60.41 191 GLU A C 1
ATOM 1492 O O . GLU A 1 191 ? -34.762 -5.417 50.023 1.00 60.41 191 GLU A O 1
ATOM 1497 N N . LYS A 1 192 ? -33.218 -4.347 51.257 1.00 68.62 192 LYS A N 1
ATOM 1498 C CA . LYS A 1 192 ? -34.144 -3.968 52.319 1.00 68.62 192 LYS A CA 1
ATOM 1499 C C . LYS A 1 192 ? -34.970 -2.801 51.814 1.00 68.62 192 LYS A C 1
ATOM 1501 O O . LYS A 1 192 ? -34.417 -1.830 51.305 1.00 68.62 192 LYS A O 1
ATOM 1506 N N . THR A 1 193 ? -36.285 -2.882 51.981 1.00 71.62 193 THR A N 1
ATOM 1507 C CA . THR A 1 193 ? -37.162 -1.750 51.675 1.00 71.62 193 THR A CA 1
ATOM 1508 C C . THR A 1 193 ? -36.805 -0.554 52.573 1.00 71.62 193 THR A C 1
ATOM 1510 O O . THR A 1 193 ? -36.286 -0.758 53.677 1.00 71.62 193 THR A O 1
ATOM 1513 N N . PRO A 1 194 ? -37.100 0.695 52.165 1.00 74.94 194 PRO A N 1
ATOM 1514 C CA . PRO A 1 194 ? -36.773 1.888 52.958 1.00 74.94 194 PRO A CA 1
ATOM 1515 C C . PRO A 1 194 ? -37.291 1.822 54.406 1.00 74.94 194 PRO A C 1
ATOM 1517 O O . PRO A 1 194 ? -36.612 2.236 55.342 1.00 74.94 194 PRO A O 1
ATOM 1520 N N . VAL A 1 195 ? -38.453 1.195 54.610 1.00 75.31 195 VAL A N 1
ATOM 1521 C CA . VAL A 1 195 ? -39.057 0.979 55.937 1.00 75.31 195 VAL A CA 1
ATOM 1522 C C . VAL A 1 195 ? -38.229 0.014 56.799 1.00 75.31 195 VAL A C 1
ATOM 1524 O O . VAL A 1 195 ? -38.087 0.212 58.005 1.00 75.31 195 VAL A O 1
ATOM 1527 N N . GLN A 1 196 ? -37.643 -1.024 56.197 1.00 75.94 196 GLN A N 1
ATOM 1528 C CA . GLN A 1 196 ? -36.787 -1.979 56.908 1.00 75.94 196 GLN A CA 1
ATOM 1529 C C . GLN A 1 196 ? -35.427 -1.379 57.275 1.00 75.94 196 GLN A C 1
ATOM 1531 O O . GLN A 1 196 ? -34.871 -1.739 58.312 1.00 75.94 196 GLN A O 1
ATOM 1536 N N . LEU A 1 197 ? -34.903 -0.460 56.459 1.00 77.56 197 LEU A N 1
ATOM 1537 C CA . LEU A 1 197 ? -33.702 0.309 56.796 1.00 77.56 197 LEU A CA 1
ATOM 1538 C C . LEU A 1 197 ? -33.950 1.214 58.006 1.00 77.56 197 LEU A C 1
ATOM 1540 O O . LEU A 1 197 ? -33.177 1.161 58.961 1.00 77.56 197 LEU A O 1
ATOM 1544 N N . ALA A 1 198 ? -35.070 1.941 58.017 1.00 79.56 198 ALA A N 1
ATOM 1545 C CA . ALA A 1 198 ? -35.443 2.802 59.139 1.00 79.56 198 ALA A CA 1
ATOM 1546 C C . ALA A 1 198 ? -35.601 2.014 60.455 1.00 79.56 198 ALA A C 1
ATOM 1548 O O . ALA A 1 198 ? -35.105 2.434 61.499 1.00 79.56 198 ALA A O 1
ATOM 1549 N N . LEU A 1 199 ? -36.226 0.830 60.415 1.00 83.12 199 LEU A N 1
ATOM 1550 C CA . LEU A 1 199 ? -36.358 -0.039 61.593 1.00 83.12 199 LEU A CA 1
ATOM 1551 C C . LEU A 1 199 ? -35.010 -0.552 62.118 1.00 83.12 199 LEU A C 1
ATOM 1553 O O . LEU A 1 199 ? -34.823 -0.662 63.332 1.00 83.12 199 LEU A O 1
ATOM 1557 N N . ASP A 1 200 ? -34.069 -0.869 61.230 1.00 82.31 200 ASP A N 1
ATOM 1558 C CA . ASP A 1 200 ? -32.729 -1.305 61.628 1.00 82.31 200 ASP A CA 1
ATOM 1559 C C . ASP A 1 200 ? -31.913 -0.168 62.257 1.00 82.31 200 ASP A C 1
ATOM 1561 O O . ASP A 1 200 ? -31.154 -0.405 63.200 1.00 82.31 200 ASP A O 1
ATOM 1565 N N . GLU A 1 201 ? -32.075 1.065 61.777 1.00 85.75 201 GLU A N 1
ATOM 1566 C CA . GLU A 1 201 ? -31.461 2.243 62.395 1.00 85.75 201 GLU A CA 1
ATOM 1567 C C . GLU A 1 201 ? -32.036 2.510 63.786 1.00 85.75 201 GLU A C 1
ATOM 1569 O O . GLU A 1 201 ? -31.273 2.668 64.741 1.00 85.75 201 GLU A O 1
ATOM 1574 N N . LEU A 1 202 ? -33.360 2.436 63.940 1.00 81.38 202 LEU A N 1
ATOM 1575 C CA . LEU A 1 202 ? -34.038 2.607 65.228 1.00 81.38 202 LEU A CA 1
ATOM 1576 C C . LEU A 1 202 ? -33.583 1.557 66.253 1.00 81.38 202 LEU A C 1
ATOM 1578 O O . LEU A 1 202 ? -33.290 1.886 67.404 1.00 81.38 202 LEU A O 1
ATOM 1582 N N . LYS A 1 203 ? -33.420 0.297 65.826 1.00 83.31 203 LYS A N 1
ATOM 1583 C CA . LYS A 1 203 ? -32.869 -0.775 66.673 1.00 83.31 203 LYS A CA 1
ATOM 1584 C C . LYS A 1 203 ? -31.419 -0.519 67.079 1.00 83.31 203 LYS A C 1
ATOM 1586 O O . LYS A 1 203 ? -31.068 -0.760 68.232 1.00 83.31 203 LYS A O 1
ATOM 1591 N N . LYS A 1 204 ? -30.575 -0.019 66.171 1.00 84.19 204 LYS A N 1
ATOM 1592 C CA . LYS A 1 204 ? -29.177 0.326 66.487 1.00 84.19 204 LYS A CA 1
ATOM 1593 C C . LYS A 1 204 ? -29.080 1.497 67.461 1.00 84.19 204 LYS A C 1
ATOM 1595 O O . LYS A 1 204 ? -28.231 1.462 68.349 1.00 84.19 204 LYS A O 1
ATOM 1600 N N . VAL A 1 205 ? -29.929 2.513 67.306 1.00 80.81 205 VAL A N 1
ATOM 1601 C CA . VAL A 1 205 ? -29.989 3.654 68.231 1.00 80.81 205 VAL A CA 1
ATOM 1602 C C . VAL A 1 205 ? -30.445 3.187 69.610 1.00 80.81 205 VAL A C 1
ATOM 1604 O O . VAL A 1 205 ? -29.777 3.498 70.592 1.00 80.81 205 VAL A O 1
ATOM 1607 N N . ASN A 1 206 ? -31.496 2.364 69.683 1.00 77.62 206 ASN A N 1
ATOM 1608 C CA . ASN A 1 206 ? -31.990 1.822 70.948 1.00 77.62 206 ASN A CA 1
ATOM 1609 C C . ASN A 1 206 ? -30.935 0.947 71.651 1.00 77.62 206 ASN A C 1
ATOM 1611 O O . ASN A 1 206 ? -30.667 1.123 72.834 1.00 77.62 206 ASN A O 1
ATOM 1615 N N . ALA A 1 207 ? -30.247 0.072 70.911 1.00 74.69 207 ALA A N 1
ATOM 1616 C CA . ALA A 1 207 ? -29.172 -0.752 71.464 1.00 74.69 207 ALA A CA 1
ATOM 1617 C C . ALA A 1 207 ? -27.995 0.088 71.989 1.00 74.69 207 ALA A C 1
ATOM 1619 O O . ALA A 1 207 ? -27.460 -0.208 73.054 1.00 74.69 207 ALA A O 1
ATOM 1620 N N . LYS A 1 208 ? -27.606 1.159 71.282 1.00 74.88 208 LYS A N 1
ATOM 1621 C CA . LYS A 1 208 ? -26.555 2.080 71.748 1.00 74.88 208 LYS A CA 1
ATOM 1622 C C . LYS A 1 208 ? -26.981 2.884 72.974 1.00 74.88 208 LYS A C 1
ATOM 1624 O O . LYS A 1 208 ? -26.141 3.145 73.830 1.00 74.88 208 LYS A O 1
ATOM 1629 N N . PHE A 1 209 ? -28.252 3.271 73.059 1.00 70.81 209 PHE A N 1
ATOM 1630 C CA . PHE A 1 209 ? -28.786 3.971 74.224 1.00 70.81 209 PHE A CA 1
ATOM 1631 C C . PHE A 1 209 ? -28.832 3.052 75.444 1.00 70.81 209 PHE A C 1
ATOM 1633 O O . PHE A 1 209 ? -28.227 3.379 76.459 1.00 70.81 209 PHE A O 1
ATOM 1640 N N . LEU A 1 210 ? -29.430 1.866 75.317 1.00 67.38 210 LEU A N 1
ATOM 1641 C CA . LEU A 1 210 ? -29.529 0.888 76.405 1.00 67.38 210 LEU A CA 1
ATOM 1642 C C . LEU A 1 210 ? -28.155 0.391 76.878 1.00 67.38 210 LEU A C 1
ATOM 1644 O O . LEU A 1 210 ? -27.935 0.245 78.079 1.00 67.38 210 LEU A O 1
ATOM 1648 N N . ALA A 1 211 ? -27.203 0.195 75.960 1.00 60.72 211 ALA A N 1
ATOM 1649 C CA . ALA A 1 211 ? -25.832 -0.170 76.316 1.00 60.72 211 ALA A CA 1
ATOM 1650 C C . ALA A 1 211 ? -25.101 0.950 77.075 1.00 60.72 211 ALA A C 1
ATOM 1652 O O . ALA A 1 211 ? -24.284 0.658 77.942 1.00 60.72 211 ALA A O 1
ATOM 1653 N N . LYS A 1 212 ? -25.403 2.227 76.798 1.00 58.06 212 LYS A N 1
ATOM 1654 C CA . LYS A 1 212 ? -24.858 3.354 77.572 1.00 58.06 212 LYS A CA 1
ATOM 1655 C C . LYS A 1 212 ? -25.485 3.466 78.960 1.00 58.06 212 LYS A C 1
ATOM 1657 O O . LYS A 1 212 ? -24.778 3.808 79.900 1.00 58.06 212 LYS A O 1
ATOM 1662 N N . THR A 1 213 ? -26.772 3.159 79.109 1.00 54.56 213 THR A N 1
ATOM 1663 C CA . THR A 1 213 ? -27.464 3.245 80.406 1.00 54.56 213 THR A CA 1
ATOM 1664 C C . THR A 1 213 ? -27.037 2.137 81.376 1.00 54.56 213 THR A C 1
ATOM 1666 O O . THR A 1 213 ? -26.975 2.373 82.577 1.00 54.56 213 THR A O 1
ATOM 1669 N N . LEU A 1 214 ? -26.670 0.952 80.874 1.00 52.66 214 LEU A N 1
ATOM 1670 C CA . LEU A 1 214 ? -26.161 -0.154 81.702 1.00 52.66 214 LEU A CA 1
ATOM 1671 C C . LEU A 1 214 ? -24.724 0.051 82.212 1.00 52.66 214 LEU A C 1
ATOM 1673 O O . LEU A 1 214 ? -24.351 -0.550 83.211 1.00 52.66 214 LEU A O 1
ATOM 1677 N N . VAL A 1 215 ? -23.931 0.916 81.572 1.00 54.50 215 VAL A N 1
ATOM 1678 C CA . VAL A 1 215 ? -22.540 1.210 81.977 1.00 54.50 215 VAL A CA 1
ATOM 1679 C C . VAL A 1 215 ? -22.461 2.342 83.019 1.00 54.50 215 VAL A C 1
ATOM 1681 O O . VAL A 1 215 ? -21.390 2.625 83.537 1.00 54.50 215 VAL A O 1
ATOM 1684 N N . HIS A 1 216 ? -23.577 2.995 83.357 1.00 51.00 216 HIS A N 1
ATOM 1685 C CA . HIS A 1 216 ? -23.627 4.060 84.376 1.00 51.00 216 HIS A CA 1
ATOM 1686 C C . HIS A 1 216 ? -24.285 3.640 85.701 1.00 51.00 216 HIS A C 1
ATOM 1688 O O . HIS A 1 216 ? -24.469 4.488 86.566 1.00 51.00 216 HIS A O 1
ATOM 1694 N N . ASN A 1 217 ? -24.625 2.358 85.873 1.00 49.03 217 ASN A N 1
ATOM 1695 C CA . ASN A 1 217 ? -25.211 1.820 87.110 1.00 49.03 217 ASN A CA 1
ATOM 1696 C C . ASN A 1 217 ? -24.417 0.626 87.686 1.00 49.03 217 ASN A C 1
ATOM 1698 O O . ASN A 1 217 ? -24.998 -0.259 88.313 1.00 49.03 217 ASN A O 1
ATOM 1702 N N . ILE A 1 218 ? -23.096 0.603 87.475 1.00 44.09 218 ILE A N 1
ATOM 1703 C CA . ILE A 1 218 ? -22.146 -0.209 88.257 1.00 44.09 218 ILE A CA 1
ATOM 1704 C C . ILE A 1 218 ? -21.155 0.743 88.915 1.00 44.09 218 ILE A C 1
ATOM 1706 O O . ILE A 1 218 ? -20.653 1.627 88.183 1.00 44.09 218 ILE A O 1
#

Organism: NCBI:txid2562237